Protein AF-0000000066281769 (afdb_homodimer)

Sequence (312 aa):
WASQVSENRPVCKAIIQGKQFEGLVDTGADVSIIALNQWPKNWPKQKAVTGLVGVGTASEVYQSTEILHCLGPDNQESTVQPMITSIPLNLWGRDLLQQWGAEITMPAPLYSPTSQKIMTKMGYIPGKGLGKNEDGIKIPVEAKINQKREGIGYPFWASQVSENRPVCKAIIQGKQFEGLVDTGADVSIIALNQWPKNWPKQKAVTGLVGVGTASEVYQSTEILHCLGPDNQESTVQPMITSIPLNLWGRDLLQQWGAEITMPAPLYSPTSQKIMTKMGYIPGKGLGKNEDGIKIPVEAKINQKREGIGYPF

Solvent-accessible surface area (backbone atoms only — not comparable to full-atom values): 17291 Å² total; per-residue (Å²): 82,73,43,70,43,35,93,56,76,48,64,50,48,31,31,47,76,84,39,79,44,66,25,34,45,15,55,52,9,56,48,27,32,40,18,45,93,70,53,60,86,87,57,65,65,38,76,41,63,30,42,52,46,34,38,14,67,49,81,60,53,28,25,42,69,52,80,36,51,30,28,39,75,58,62,26,67,44,63,45,61,36,34,30,28,74,48,95,57,22,35,40,4,22,56,47,36,31,59,37,52,23,31,40,37,26,63,60,61,88,54,60,71,72,59,46,52,57,61,50,51,74,74,54,60,86,84,69,55,82,56,92,68,83,73,63,62,30,31,40,35,37,69,42,68,61,75,80,78,75,77,79,79,76,80,129,83,75,42,71,44,35,92,57,76,49,64,49,48,32,32,47,76,84,39,79,44,66,22,34,44,16,55,34,16,58,56,27,32,41,18,45,92,71,53,59,86,87,56,66,64,38,77,43,88,66,82,72,48,30,27,12,68,50,79,59,53,29,24,40,70,50,79,35,50,31,27,40,76,57,62,27,68,43,62,44,62,37,36,28,29,76,49,96,60,22,34,40,4,21,56,47,36,30,57,36,53,23,31,41,37,26,63,60,59,88,54,60,71,72,59,45,52,55,60,49,49,72,71,51,49,85,83,65,56,84,66,86,72,67,82,48,95,60,81,72,77,78,77,76,78,80,72,76,74,84,76,86,76,69,87,133

Foldseek 3Di:
DDDDDDPDFDWAWKAKQNRIFIFGEDALAAAKEDEQVPDDPPFDKAFAQFFWDKPDDWDGKIKGPDWIWMATRVGQTDIHTGMYTHFLGIYDYPRVCVSVVDDDDDDDDPDDPVVVVVVCVVPDDPPPPDDPPPNDRDMHIDTGRPDPPPPPPDDD/DDDDDDPDFDWAWKAKQNRIFIFGEDAPDAAKEDEQVPDDPPFDKAFDPDDDDDDDDWDGKIKGPDWIWMATRVGQTDIHTGMYTHDDGIYDYPNVCVSVVDDDDDDDDPDDPVVVVVVCCVPDPVVPPDPPPPPPPPVPDDPPPPPPDDPPPDDD

Secondary structure (DSSP, 8-state):
-EEE-SSS--EEEEEETTEEEEEEE-TT-SS-EEEGGGS-TTS-EEE-SEEEESSS----EEEESS-EEEE-TT--EEEE--EEES-SSEEE-HHHHTTTT-EEE-PPPSS-HHHHHHHHHHH--TT--S-SS--------EEEE-----------/-EEE-SSS--EEEEEETTEEEEEEE-TT-SS-EEEGGGS-TTS-EEE-SSPPPSSS----EEEESS-EEEE-TT--EEEE--EEES-SSEEE-HHHHTTTT-EEE-PPPSS-HHHHHHHHHHH--TT--S-S-S-S--------------------

Nearest PDB structures (foldseek):
  7bgu-assembly1_A  TM=9.305E-01  e=7.631E-11  Mason-Pfizer monkey virus
  7bgu-assembly2_D  TM=9.369E-01  e=1.012E-10  Mason-Pfizer monkey virus
  6s1v-assembly1_B  TM=9.163E-01  e=4.661E-10  Mason-Pfizer monkey virus
  6s1w-assembly1_B  TM=9.263E-01  e=1.219E-09  Mason-Pfizer monkey virus
  3sqf-assembly2_B  TM=9.213E-01  e=3.997E-09  Mason-Pfizer monkey virus

Structure (mmCIF, N/CA/C/O backbone):
data_AF-0000000066281769-model_v1
#
loop_
_entity.id
_entity.type
_entity.pdbx_description
1 polymer 'Endogenous retrovirus group K member 25 Pro protein'
#
loop_
_atom_site.group_PDB
_atom_site.id
_atom_site.type_symbol
_atom_site.label_atom_id
_atom_site.label_alt_id
_atom_site.label_comp_id
_atom_site.label_asym_id
_atom_site.label_entity_id
_atom_site.label_seq_id
_atom_site.pdbx_PDB_ins_code
_atom_site.Cartn_x
_atom_site.Cartn_y
_atom_site.Cartn_z
_atom_site.occupancy
_atom_site.B_iso_or_equiv
_atom_site.auth_seq_id
_atom_site.auth_comp_id
_atom_site.auth_asym_id
_atom_site.auth_atom_id
_atom_site.pdbx_PDB_model_num
ATOM 1 N N . TRP A 1 1 ? -14.477 -10.852 -2.059 1 93.75 1 TRP A N 1
ATOM 2 C CA . TRP A 1 1 ? -13.734 -10.492 -0.858 1 93.75 1 TRP A CA 1
ATOM 3 C C . TRP A 1 1 ? -13.883 -9 -0.56 1 93.75 1 TRP A C 1
ATOM 5 O O . TRP A 1 1 ? -13.875 -8.172 -1.475 1 93.75 1 TRP A O 1
ATOM 15 N N . ALA A 1 2 ? -14.086 -8.695 0.719 1 93.75 2 ALA A N 1
ATOM 16 C CA . ALA A 1 2 ? -14.188 -7.309 1.156 1 93.75 2 ALA A CA 1
ATOM 17 C C . ALA A 1 2 ? -13.57 -7.121 2.539 1 93.75 2 ALA A C 1
ATOM 19 O O . ALA A 1 2 ? -13.648 -8.016 3.389 1 93.75 2 ALA A O 1
ATOM 20 N N . SER A 1 3 ? -12.906 -5.949 2.631 1 94.12 3 SER A N 1
ATOM 21 C CA . SER A 1 3 ? -12.312 -5.633 3.926 1 94.12 3 SER A CA 1
ATOM 22 C C . SER A 1 3 ? -12.398 -4.141 4.227 1 94.12 3 SER A C 1
ATOM 24 O O . SER A 1 3 ? -12.055 -3.311 3.381 1 94.12 3 SER A O 1
ATOM 26 N N . GLN A 1 4 ? -12.883 -3.863 5.406 1 93 4 GLN A N 1
ATOM 27 C CA . GLN A 1 4 ? -12.727 -2.504 5.91 1 93 4 GLN A CA 1
ATOM 28 C C . GLN A 1 4 ? -11.273 -2.229 6.293 1 93 4 GLN A C 1
ATOM 30 O O . GLN A 1 4 ? -10.617 -3.068 6.914 1 93 4 GLN A O 1
ATOM 35 N N . VAL A 1 5 ? -10.789 -1.077 5.801 1 93.69 5 VAL A N 1
ATOM 36 C CA . VAL A 1 5 ? -9.43 -0.702 6.18 1 93.69 5 VAL A CA 1
ATOM 37 C C . VAL A 1 5 ? -9.422 -0.189 7.621 1 93.69 5 VAL A C 1
ATOM 39 O O . VAL A 1 5 ? -10.148 0.752 7.953 1 93.69 5 VAL A O 1
ATOM 42 N N . SER A 1 6 ? -8.68 -0.859 8.391 1 92.56 6 SER A N 1
ATOM 43 C CA . SER A 1 6 ? -8.586 -0.569 9.82 1 92.56 6 SER A CA 1
ATOM 44 C C . SER A 1 6 ? -7.145 -0.674 10.312 1 92.56 6 SER A C 1
ATOM 46 O O . SER A 1 6 ? -6.211 -0.714 9.508 1 92.56 6 SER A O 1
ATOM 48 N N . GLU A 1 7 ? -7.086 -0.65 11.625 1 86.5 7 GLU A N 1
ATOM 49 C CA . GLU A 1 7 ? -5.762 -0.836 12.203 1 86.5 7 GLU A CA 1
ATOM 50 C C . GLU A 1 7 ? -5.215 -2.229 11.898 1 86.5 7 GLU A C 1
ATOM 52 O O . GLU A 1 7 ? -3.998 -2.424 11.836 1 86.5 7 GLU A O 1
ATOM 57 N N . ASN A 1 8 ? -6.199 -3.125 11.695 1 89.38 8 ASN A N 1
ATOM 58 C CA . ASN A 1 8 ? -5.781 -4.465 11.289 1 89.38 8 ASN A CA 1
ATOM 59 C C . ASN A 1 8 ? -5.406 -4.508 9.812 1 89.38 8 ASN A C 1
ATOM 61 O O . ASN A 1 8 ? -6.117 -3.953 8.969 1 89.38 8 ASN A O 1
ATOM 65 N N . ARG A 1 9 ? -4.332 -5.156 9.594 1 91.62 9 ARG A N 1
ATOM 66 C CA . ARG A 1 9 ? -3.85 -5.27 8.227 1 91.62 9 ARG A CA 1
ATOM 67 C C . ARG A 1 9 ? -4.82 -6.066 7.363 1 91.62 9 ARG A C 1
ATOM 69 O O . ARG A 1 9 ? -5.273 -7.141 7.762 1 91.62 9 ARG A O 1
ATOM 76 N N . PRO A 1 10 ? -5.195 -5.445 6.234 1 95.25 10 PRO A N 1
ATOM 77 C CA . PRO A 1 10 ? -6.008 -6.234 5.305 1 95.25 10 PRO A CA 1
ATOM 78 C C . PRO A 1 10 ? -5.215 -7.352 4.629 1 95.25 10 PRO A C 1
ATOM 80 O O . PRO A 1 10 ? -4.312 -7.078 3.832 1 95.25 10 PRO A O 1
ATOM 83 N N . VAL A 1 11 ? -5.523 -8.609 4.965 1 97.12 11 VAL A N 1
ATOM 84 C CA . VAL A 1 11 ? -4.809 -9.758 4.418 1 97.12 11 VAL A CA 1
ATOM 85 C C . VAL A 1 11 ? -5.797 -10.695 3.732 1 97.12 11 VAL A C 1
ATOM 87 O O . VAL A 1 11 ? -6.977 -10.734 4.086 1 97.12 11 VAL A O 1
ATOM 90 N N . CYS A 1 12 ? -5.344 -11.32 2.697 1 97.19 12 CYS A N 1
ATOM 91 C CA . CYS A 1 12 ? -6.113 -12.398 2.088 1 97.19 12 CYS A CA 1
ATOM 92 C C . CYS A 1 12 ? -5.195 -13.477 1.525 1 97.19 12 CYS A C 1
ATOM 94 O O . CYS A 1 12 ? -3.984 -13.273 1.417 1 97.19 12 CYS A O 1
ATOM 96 N N . LYS A 1 13 ? -5.758 -14.609 1.303 1 98 13 LYS A N 1
ATOM 97 C CA . LYS A 1 13 ? -5.02 -15.75 0.756 1 98 13 LYS A CA 1
ATOM 98 C C . LYS A 1 13 ? -5.09 -15.766 -0.768 1 98 13 LYS A C 1
ATOM 100 O O . LYS A 1 13 ? -6.086 -15.336 -1.354 1 98 13 LYS A O 1
ATOM 105 N N . ALA A 1 14 ? -4.062 -16.219 -1.321 1 98.12 14 ALA A N 1
ATOM 106 C CA . ALA A 1 14 ? -3.975 -16.516 -2.75 1 98.12 14 ALA A CA 1
ATOM 107 C C . ALA A 1 14 ? -3.256 -17.828 -2.996 1 98.12 14 ALA A C 1
ATOM 109 O O . ALA A 1 14 ? -2.486 -18.297 -2.15 1 98.12 14 ALA A O 1
ATOM 110 N N . ILE A 1 15 ? -3.623 -18.438 -4.102 1 98.44 15 ILE A N 1
ATOM 111 C CA . ILE A 1 15 ? -2.965 -19.688 -4.488 1 98.44 15 ILE A CA 1
ATOM 112 C C . ILE A 1 15 ? -2.072 -19.453 -5.703 1 98.44 15 ILE A C 1
ATOM 114 O O . ILE A 1 15 ? -2.561 -19.109 -6.785 1 98.44 15 ILE A O 1
ATOM 118 N N . ILE A 1 16 ? -0.784 -19.609 -5.461 1 98.44 16 ILE A N 1
ATOM 119 C CA . ILE A 1 16 ? 0.181 -19.453 -6.547 1 98.44 16 ILE A CA 1
ATOM 120 C C . ILE A 1 16 ? 0.8 -20.812 -6.879 1 98.44 16 ILE A C 1
ATOM 122 O O . ILE A 1 16 ? 1.419 -21.453 -6.023 1 98.44 16 ILE A O 1
ATOM 126 N N . GLN A 1 17 ? 0.633 -21.203 -8.094 1 97.56 17 GLN A N 1
ATOM 127 C CA . GLN A 1 17 ? 1.125 -22.516 -8.531 1 97.56 17 GLN A CA 1
ATOM 128 C C . GLN A 1 17 ? 0.714 -23.609 -7.559 1 97.56 17 GLN A C 1
ATOM 130 O O . GLN A 1 17 ? 1.542 -24.422 -7.152 1 97.56 17 GLN A O 1
ATOM 135 N N . GLY A 1 18 ? -0.511 -23.453 -7.145 1 96.56 18 GLY A N 1
ATOM 136 C CA . GLY A 1 18 ? -1.076 -24.516 -6.312 1 96.56 18 GLY A CA 1
ATOM 137 C C . GLY A 1 18 ? -0.722 -24.359 -4.844 1 96.56 18 GLY A C 1
ATOM 138 O O . GLY A 1 18 ? -1.239 -25.094 -4 1 96.56 18 GLY A O 1
ATOM 139 N N . LYS A 1 19 ? 0.124 -23.484 -4.516 1 98.38 19 LYS A N 1
ATOM 140 C CA . LYS A 1 19 ? 0.519 -23.266 -3.129 1 98.38 19 LYS A CA 1
ATOM 141 C C . LYS A 1 19 ? -0.172 -22.031 -2.555 1 98.38 19 LYS A C 1
ATOM 143 O O . LYS A 1 19 ? -0.237 -20.984 -3.211 1 98.38 19 LYS A O 1
ATOM 148 N N . GLN A 1 20 ? -0.652 -22.188 -1.341 1 98.44 20 GLN A N 1
ATOM 149 C CA . GLN A 1 20 ? -1.369 -21.078 -0.7 1 98.44 20 GLN A CA 1
ATOM 150 C C . GLN A 1 20 ? -0.404 -20.125 -0.001 1 98.44 20 GLN A C 1
ATOM 152 O O . GLN A 1 20 ? 0.512 -20.562 0.698 1 98.44 20 GLN A O 1
ATOM 157 N N . PHE A 1 21 ? -0.543 -18.859 -0.233 1 98.56 21 PHE A N 1
ATOM 158 C CA . PHE A 1 21 ? 0.174 -17.781 0.439 1 98.56 21 PHE A CA 1
ATOM 159 C C . PHE A 1 21 ? -0.8 -16.797 1.079 1 98.56 21 PHE A C 1
ATOM 161 O O . PHE A 1 21 ? -1.852 -16.5 0.509 1 98.56 21 PHE A O 1
ATOM 168 N N . GLU A 1 22 ? -0.529 -16.328 2.25 1 98.44 22 GLU A N 1
ATOM 169 C CA . GLU A 1 22 ? -1.218 -15.18 2.83 1 98.44 22 GLU A CA 1
ATOM 170 C C . GLU A 1 22 ? -0.42 -13.891 2.623 1 98.44 22 GLU A C 1
ATOM 172 O O . GLU A 1 22 ? 0.804 -13.883 2.77 1 98.44 22 GLU A O 1
ATOM 177 N N . GLY A 1 23 ? -1.187 -12.844 2.236 1 97.75 23 GLY A N 1
ATOM 178 C CA . GLY A 1 23 ? -0.462 -11.617 1.958 1 97.75 23 GLY A CA 1
ATOM 179 C C . GLY A 1 23 ? -1.245 -10.367 2.316 1 97.75 23 GLY A C 1
ATOM 180 O O . GLY A 1 23 ? -2.475 -10.398 2.395 1 97.75 23 GLY A O 1
ATOM 181 N N . LEU A 1 24 ? -0.49 -9.367 2.529 1 96.75 24 LEU A N 1
ATOM 182 C CA . LEU A 1 24 ? -1.037 -8.039 2.77 1 96.75 24 LEU A CA 1
ATOM 183 C C . LEU A 1 24 ? -1.551 -7.418 1.476 1 96.75 24 LEU A C 1
ATOM 185 O O . LEU A 1 24 ? -0.848 -7.414 0.462 1 96.75 24 LEU A O 1
ATOM 189 N N . VAL A 1 25 ? -2.799 -6.934 1.485 1 97.94 25 VAL A N 1
ATOM 190 C CA . VAL A 1 25 ? -3.338 -6.176 0.361 1 97.94 25 VAL A CA 1
ATOM 191 C C . VAL A 1 25 ? -2.736 -4.77 0.35 1 97.94 25 VAL A C 1
ATOM 193 O O . VAL A 1 25 ? -2.986 -3.975 1.257 1 97.94 25 VAL A O 1
ATOM 196 N N . ASP A 1 26 ? -1.963 -4.531 -0.672 1 95.75 26 ASP A N 1
ATOM 197 C CA . ASP A 1 26 ? -1.182 -3.297 -0.697 1 95.75 26 ASP A CA 1
ATOM 198 C C . ASP A 1 26 ? -1.445 -2.506 -1.977 1 95.75 26 ASP A C 1
ATOM 200 O O . ASP A 1 26 ? -0.76 -2.697 -2.982 1 95.75 26 ASP A O 1
ATOM 204 N N . THR A 1 27 ? -2.342 -1.511 -1.857 1 96.38 27 THR A N 1
ATOM 205 C CA . THR A 1 27 ? -2.695 -0.704 -3.02 1 96.38 27 THR A CA 1
ATOM 206 C C . THR A 1 27 ? -1.551 0.229 -3.4 1 96.38 27 THR A C 1
ATOM 208 O O . THR A 1 27 ? -1.523 0.768 -4.508 1 96.38 27 THR A O 1
ATOM 211 N N . GLY A 1 28 ? -0.605 0.443 -2.531 1 94.31 28 GLY A N 1
ATOM 212 C CA . GLY A 1 28 ? 0.531 1.307 -2.809 1 94.31 28 GLY A CA 1
ATOM 213 C C . GLY A 1 28 ? 1.644 0.605 -3.564 1 94.31 28 GLY A C 1
ATOM 214 O O . GLY A 1 28 ? 2.533 1.256 -4.117 1 94.31 28 GLY A O 1
ATOM 215 N N . ALA A 1 29 ? 1.644 -0.651 -3.547 1 93.5 29 ALA A N 1
ATOM 216 C CA . ALA A 1 29 ? 2.693 -1.428 -4.199 1 93.5 29 ALA A CA 1
ATOM 217 C C . ALA A 1 29 ? 2.355 -1.683 -5.668 1 93.5 29 ALA A C 1
ATOM 219 O O . ALA A 1 29 ? 1.252 -2.131 -5.984 1 93.5 29 ALA A O 1
ATOM 220 N N . ASP A 1 30 ? 3.289 -1.48 -6.508 1 92.5 30 ASP A N 1
ATOM 221 C CA . ASP A 1 30 ? 3.08 -1.752 -7.926 1 92.5 30 ASP A CA 1
ATOM 222 C C . ASP A 1 30 ? 3.062 -3.254 -8.203 1 92.5 30 ASP A C 1
ATOM 224 O O . ASP A 1 30 ? 2.27 -3.732 -9.016 1 92.5 30 ASP A O 1
ATOM 228 N N . VAL A 1 31 ? 3.965 -3.883 -7.473 1 94.38 31 VAL A N 1
ATOM 229 C CA . VAL A 1 31 ? 4.168 -5.301 -7.7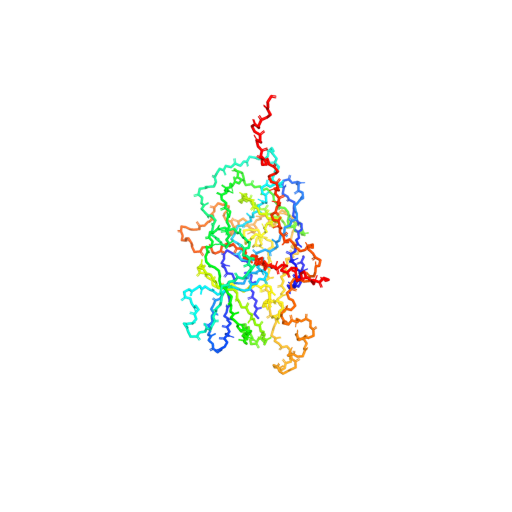42 1 94.38 31 VAL A CA 1
ATOM 230 C C . VAL A 1 31 ? 4.004 -6.102 -6.453 1 94.38 31 VAL A C 1
ATOM 232 O O . VAL A 1 31 ? 4.246 -5.59 -5.359 1 94.38 31 VAL A O 1
ATOM 235 N N . SER A 1 32 ? 3.582 -7.301 -6.672 1 96.75 32 SER A N 1
ATOM 236 C CA . SER A 1 32 ? 3.492 -8.227 -5.551 1 96.75 32 SER A CA 1
ATOM 237 C C . SER A 1 32 ? 4.867 -8.758 -5.156 1 96.75 32 SER A C 1
ATOM 239 O O . SER A 1 32 ? 5.746 -8.906 -6.008 1 96.75 32 SER A O 1
ATOM 241 N N . ILE A 1 33 ? 5.031 -8.977 -3.838 1 95.5 33 ILE A N 1
ATOM 242 C CA . ILE A 1 33 ? 6.305 -9.453 -3.303 1 95.5 33 ILE A CA 1
ATOM 243 C C . ILE A 1 33 ? 6.066 -10.68 -2.43 1 95.5 33 ILE A C 1
ATOM 245 O O . ILE A 1 33 ? 5.199 -10.672 -1.555 1 95.5 33 ILE A O 1
ATOM 249 N N . ILE A 1 34 ? 6.832 -11.695 -2.742 1 97.5 34 ILE A N 1
ATOM 250 C CA . ILE A 1 34 ? 6.844 -12.859 -1.858 1 97.5 34 ILE A CA 1
ATOM 251 C C . ILE A 1 34 ? 8.047 -12.781 -0.923 1 97.5 34 ILE A C 1
ATOM 253 O O . ILE A 1 34 ? 9.164 -12.477 -1.358 1 97.5 34 ILE A O 1
ATOM 257 N N . ALA A 1 35 ? 7.746 -12.945 0.316 1 95.12 35 ALA A N 1
ATOM 258 C CA . ALA A 1 35 ? 8.828 -12.984 1.294 1 95.12 35 ALA A CA 1
ATOM 259 C C . ALA A 1 35 ? 9.852 -14.07 0.942 1 95.12 35 ALA A C 1
ATOM 261 O O . ALA A 1 35 ? 9.477 -15.195 0.606 1 95.12 35 ALA A O 1
ATOM 262 N N . LEU A 1 36 ? 11.102 -13.727 1.092 1 94.75 36 LEU A N 1
ATOM 263 C CA . LEU A 1 36 ? 12.18 -14.625 0.709 1 94.75 36 LEU A CA 1
ATOM 264 C C . LEU A 1 36 ? 12.086 -15.945 1.46 1 94.75 36 LEU A C 1
ATOM 266 O O . LEU A 1 36 ? 12.289 -17.016 0.877 1 94.75 36 LEU A O 1
ATOM 270 N N . ASN A 1 37 ? 11.75 -15.914 2.721 1 95.75 37 ASN A N 1
ATOM 271 C CA . ASN A 1 37 ? 11.711 -17.109 3.549 1 95.75 37 ASN A CA 1
ATOM 272 C C . ASN A 1 37 ? 10.492 -17.984 3.223 1 95.75 37 ASN A C 1
ATOM 274 O O . ASN A 1 37 ? 10.383 -19.109 3.701 1 95.75 37 ASN A O 1
ATOM 278 N N . GLN A 1 38 ? 9.594 -17.516 2.379 1 97.81 38 GLN A N 1
ATOM 279 C CA . GLN A 1 38 ? 8.406 -18.281 2.021 1 97.81 38 GLN A CA 1
ATOM 280 C C . GLN A 1 38 ? 8.461 -18.75 0.57 1 97.81 38 GLN A C 1
ATOM 282 O O . GLN A 1 38 ? 7.605 -19.516 0.121 1 97.81 38 GLN A O 1
ATOM 287 N N . TRP A 1 39 ? 9.422 -18.281 -0.11 1 98.06 39 TRP A N 1
ATOM 288 C CA . TRP A 1 39 ? 9.578 -18.719 -1.498 1 98.06 39 TRP A CA 1
ATOM 289 C C . TRP A 1 39 ? 9.992 -20.172 -1.576 1 98.06 39 TRP A C 1
ATOM 291 O O . TRP A 1 39 ? 11.008 -20.562 -1.006 1 98.06 39 TRP A O 1
ATOM 301 N N . PRO A 1 40 ? 9.211 -20.953 -2.314 1 98.06 40 PRO A N 1
ATOM 302 C CA . PRO A 1 40 ? 9.602 -22.375 -2.393 1 98.06 40 PRO A CA 1
ATOM 303 C C . PRO A 1 40 ? 10.984 -22.562 -3.002 1 98.06 40 PRO A C 1
ATOM 305 O O . PRO A 1 40 ? 11.305 -21.969 -4.027 1 98.06 40 PRO A O 1
ATOM 308 N N . LYS A 1 41 ? 11.773 -23.438 -2.416 1 96.5 41 LYS A N 1
ATOM 309 C CA . LYS A 1 41 ? 13.164 -23.656 -2.799 1 96.5 41 LYS A CA 1
ATOM 310 C C . LYS A 1 41 ? 13.273 -24.125 -4.242 1 96.5 41 LYS A C 1
ATOM 312 O O . LYS A 1 41 ? 14.227 -23.781 -4.945 1 96.5 41 LYS A O 1
ATOM 317 N N . ASN A 1 42 ? 12.289 -24.812 -4.723 1 97.12 42 ASN A N 1
ATOM 318 C CA . ASN A 1 42 ? 12.367 -25.406 -6.055 1 97.12 42 ASN A CA 1
ATOM 319 C C . ASN A 1 42 ? 11.773 -24.469 -7.109 1 97.12 42 ASN A C 1
ATOM 321 O O . ASN A 1 42 ? 11.727 -24.812 -8.297 1 97.12 42 ASN A O 1
ATOM 325 N N . TRP A 1 43 ? 11.242 -23.359 -6.672 1 98.19 43 TRP A N 1
ATOM 326 C CA . TRP A 1 43 ? 10.766 -22.359 -7.633 1 98.19 43 TRP A CA 1
ATOM 327 C C . TRP A 1 43 ? 11.914 -21.5 -8.141 1 98.19 43 TRP A C 1
ATOM 329 O O . TRP A 1 43 ? 12.688 -20.953 -7.348 1 98.19 43 TRP A O 1
ATOM 339 N N . PRO A 1 44 ? 12.117 -21.391 -9.445 1 97.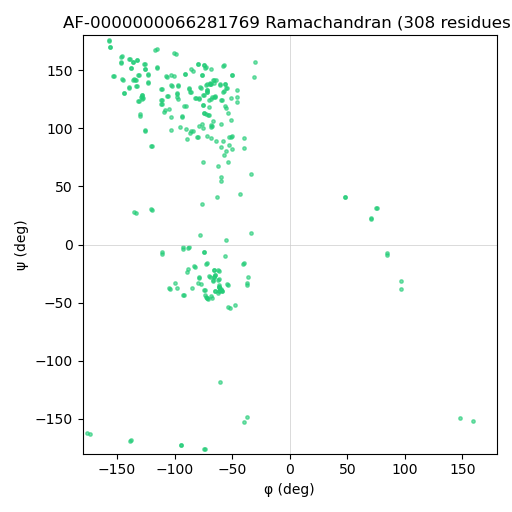81 44 PRO A N 1
ATOM 340 C CA . PRO A 1 44 ? 13.258 -20.625 -9.977 1 97.81 44 PRO A CA 1
ATOM 341 C C . PRO A 1 44 ? 13.125 -19.125 -9.734 1 97.81 44 PRO A C 1
ATOM 343 O O . PRO A 1 44 ? 12.023 -18.578 -9.828 1 97.81 44 PRO A O 1
ATOM 346 N N . LYS A 1 45 ? 14.195 -18.531 -9.367 1 97.06 45 LYS A N 1
ATOM 347 C CA . LYS A 1 45 ? 14.297 -17.078 -9.242 1 97.06 45 LYS A CA 1
ATOM 348 C C . LYS A 1 45 ? 15.633 -16.578 -9.773 1 97.06 45 LYS A C 1
ATOM 350 O O . LYS A 1 45 ? 16.578 -17.344 -9.922 1 97.06 45 LYS A O 1
ATOM 355 N N . GLN A 1 46 ? 15.664 -15.273 -10.102 1 96.5 46 GLN A N 1
ATOM 356 C CA . GLN A 1 46 ? 16.875 -14.602 -10.555 1 96.5 46 GLN A CA 1
ATOM 357 C C . GLN A 1 46 ? 17.031 -13.242 -9.883 1 96.5 46 GLN A C 1
ATOM 359 O O . GLN A 1 46 ? 16.062 -12.664 -9.398 1 96.5 46 GLN A O 1
ATOM 364 N N . LYS A 1 47 ? 18.297 -12.773 -9.844 1 93.06 47 LYS A N 1
ATOM 365 C CA . LYS A 1 47 ? 18.5 -11.43 -9.312 1 93.06 47 LYS A CA 1
ATOM 366 C C . LYS A 1 47 ? 17.688 -10.398 -10.094 1 93.06 47 LYS A C 1
ATOM 368 O O . LYS A 1 47 ? 17.641 -10.445 -11.32 1 93.06 47 LYS A O 1
ATOM 373 N N . ALA A 1 48 ? 17.031 -9.609 -9.312 1 88.06 48 ALA A N 1
ATOM 374 C CA . ALA A 1 48 ? 16.203 -8.602 -9.961 1 88.06 48 ALA A CA 1
ATOM 375 C C . ALA A 1 48 ? 17.062 -7.543 -10.656 1 88.06 48 ALA A C 1
ATOM 377 O O . ALA A 1 48 ? 18.094 -7.133 -10.125 1 88.06 48 ALA A O 1
ATOM 378 N N . VAL A 1 49 ? 16.656 -7.172 -11.805 1 75.75 49 VAL A N 1
ATOM 379 C CA . VAL A 1 49 ? 17.359 -6.148 -12.562 1 75.75 49 VAL A CA 1
ATOM 380 C C . VAL A 1 49 ? 16.828 -4.766 -12.203 1 75.75 49 VAL A C 1
ATOM 382 O O . VAL A 1 49 ? 17.516 -3.76 -12.375 1 75.75 49 VAL A O 1
ATOM 385 N N . THR A 1 50 ? 15.664 -4.816 -11.695 1 72.88 50 THR A N 1
ATOM 386 C CA . THR A 1 50 ? 15.039 -3.561 -11.305 1 72.88 50 THR A CA 1
ATOM 387 C C . THR A 1 50 ? 15.102 -3.371 -9.789 1 72.88 50 THR A C 1
ATOM 389 O O . THR A 1 50 ? 15.078 -4.344 -9.031 1 72.88 50 THR A O 1
ATOM 392 N N . GLY A 1 51 ? 15.242 -2.168 -9.398 1 71.62 51 GLY A N 1
ATOM 393 C CA . GLY A 1 51 ? 15.289 -1.877 -7.973 1 71.62 51 GLY A CA 1
ATOM 394 C C . GLY A 1 51 ? 13.906 -1.71 -7.359 1 71.62 51 GLY A C 1
ATOM 395 O O . GLY A 1 51 ? 12.922 -1.527 -8.078 1 71.62 51 GLY A O 1
ATOM 396 N N . LEU A 1 52 ? 13.82 -2.027 -6.113 1 75.44 52 LEU A N 1
ATOM 397 C CA . LEU A 1 52 ? 12.648 -1.731 -5.301 1 75.44 52 LEU A CA 1
ATOM 398 C C . LEU A 1 52 ? 12.797 -0.384 -4.602 1 75.44 52 LEU A C 1
ATOM 400 O O . LEU A 1 52 ? 13.836 -0.1 -4.004 1 75.44 52 LEU A O 1
ATOM 404 N N . VAL A 1 53 ? 11.867 0.503 -4.934 1 74.94 53 VAL A N 1
ATOM 405 C CA . VAL A 1 53 ? 11.836 1.795 -4.254 1 74.94 53 VAL A CA 1
ATOM 406 C C . VAL A 1 53 ? 10.797 1.762 -3.135 1 74.94 53 VAL A C 1
ATOM 408 O O . VAL A 1 53 ? 9.656 1.326 -3.346 1 74.94 53 VAL A O 1
ATOM 411 N N . GLY A 1 54 ? 11.156 2.107 -1.953 1 76.25 54 GLY A N 1
ATOM 412 C CA . GLY A 1 54 ? 10.281 2.184 -0.795 1 76.25 54 GLY A CA 1
ATOM 413 C C . GLY A 1 54 ? 10.977 2.723 0.442 1 76.25 54 GLY A C 1
ATOM 414 O O . GLY A 1 54 ? 11.898 3.539 0.34 1 76.25 54 GLY A O 1
ATOM 415 N N . VAL A 1 55 ? 10.273 2.408 1.418 1 74.94 55 VAL A N 1
ATOM 416 C CA . VAL A 1 55 ? 10.766 2.857 2.717 1 74.94 55 VAL A CA 1
ATOM 417 C C . VAL A 1 55 ? 11.414 1.689 3.455 1 74.94 55 VAL A C 1
ATOM 419 O O . VAL A 1 55 ? 10.969 0.545 3.332 1 74.94 55 VAL A O 1
ATOM 422 N N . GLY A 1 56 ? 12.805 1.66 3.631 1 69.75 56 GLY A N 1
ATOM 423 C CA . GLY A 1 56 ? 13.383 0.579 4.41 1 69.75 56 GLY A CA 1
ATOM 424 C C . GLY A 1 56 ? 14.766 0.173 3.928 1 69.75 56 GLY A C 1
ATOM 425 O O . GLY A 1 56 ? 15.57 1.024 3.537 1 69.75 56 GLY A O 1
ATOM 426 N N . THR A 1 57 ? 14.977 -1.21 4.168 1 62.94 57 THR A N 1
ATOM 427 C CA . THR A 1 57 ? 16.375 -1.59 4.055 1 62.94 57 THR A CA 1
ATOM 428 C C . THR A 1 57 ? 16.531 -2.883 3.258 1 62.94 57 THR A C 1
ATOM 430 O O . THR A 1 57 ? 17.594 -3.52 3.291 1 62.94 57 THR A O 1
ATOM 433 N N . ALA A 1 58 ? 15.625 -3.164 2.354 1 61.84 58 ALA A N 1
ATOM 434 C CA . ALA A 1 58 ? 15.82 -4.445 1.68 1 61.84 58 ALA A CA 1
ATOM 435 C C . ALA A 1 58 ? 17.062 -4.422 0.803 1 61.84 58 ALA A C 1
ATOM 437 O O . ALA A 1 58 ? 17.266 -3.492 0.014 1 61.84 58 ALA A O 1
ATOM 438 N N . SER A 1 59 ? 17.906 -5.406 1.027 1 67.06 59 SER A N 1
ATOM 439 C CA . SER A 1 59 ? 19.219 -5.406 0.403 1 67.06 59 SER A CA 1
ATOM 440 C C . SER A 1 59 ? 19.281 -6.391 -0.763 1 67.06 59 SER A C 1
ATOM 442 O O . SER A 1 59 ? 19.984 -6.148 -1.748 1 67.06 59 SER A O 1
ATOM 444 N N . GLU A 1 60 ? 18.656 -7.539 -0.632 1 82.56 60 GLU A N 1
ATOM 445 C CA . GLU A 1 60 ? 18.672 -8.523 -1.709 1 82.56 60 GLU A CA 1
ATOM 446 C C . GLU A 1 60 ? 17.297 -8.688 -2.334 1 82.56 60 GLU A C 1
ATOM 448 O O . GLU A 1 60 ? 16.328 -9 -1.637 1 82.56 60 GLU A O 1
ATOM 453 N N . VAL A 1 61 ? 17.297 -8.484 -3.678 1 89.19 61 VAL A N 1
ATOM 454 C CA . VAL A 1 61 ? 16.016 -8.523 -4.379 1 89.19 61 VAL A CA 1
ATOM 455 C C . VAL A 1 61 ? 16.109 -9.492 -5.555 1 89.19 61 VAL A C 1
ATOM 457 O O . VAL A 1 61 ? 17.047 -9.43 -6.355 1 89.19 61 VAL A O 1
ATOM 460 N N . TYR A 1 62 ? 15.203 -10.398 -5.582 1 93.88 62 TYR A N 1
ATOM 461 C CA . TYR A 1 62 ? 15.07 -11.352 -6.68 1 93.88 62 TYR A CA 1
ATOM 462 C C . TYR A 1 62 ? 13.734 -11.18 -7.391 1 93.88 62 TYR A C 1
ATOM 464 O O . TYR A 1 62 ? 12.867 -10.438 -6.922 1 93.88 62 TYR A O 1
ATOM 472 N N . GLN A 1 63 ? 13.625 -11.789 -8.516 1 95.62 63 GLN A N 1
ATOM 473 C CA . GLN A 1 63 ? 12.367 -11.891 -9.25 1 95.62 63 GLN A CA 1
ATOM 474 C C . GLN A 1 63 ? 12.133 -13.32 -9.734 1 95.62 63 GLN A C 1
ATOM 476 O O . GLN A 1 63 ? 13.07 -14.008 -10.141 1 95.62 63 GLN A O 1
ATOM 481 N N . SER A 1 64 ? 10.883 -13.719 -9.672 1 97.19 64 SER A N 1
ATOM 482 C CA . SER A 1 64 ? 10.555 -15.016 -10.266 1 97.19 64 SER A CA 1
ATOM 483 C C . SER A 1 64 ? 10.992 -15.078 -11.727 1 97.19 64 SER A C 1
ATOM 485 O O . SER A 1 64 ? 10.781 -14.133 -12.484 1 97.19 64 SER A O 1
ATOM 487 N N . THR A 1 65 ? 11.609 -16.203 -12.039 1 96.94 65 THR A N 1
ATOM 488 C CA . THR A 1 65 ? 12.016 -16.375 -13.43 1 96.94 65 THR A CA 1
ATOM 489 C C . THR A 1 65 ? 10.805 -16.562 -14.336 1 96.94 65 THR A C 1
ATOM 491 O O . THR A 1 65 ? 10.812 -16.156 -15.5 1 96.94 65 THR A O 1
ATOM 494 N N . GLU A 1 66 ? 9.758 -17.078 -13.805 1 95.94 66 GLU A N 1
ATOM 495 C CA . GLU A 1 66 ? 8.578 -17.453 -14.57 1 95.94 66 GLU A CA 1
ATOM 496 C C . GLU A 1 66 ? 7.367 -16.609 -14.172 1 95.94 66 GLU A C 1
ATOM 498 O O . GLU A 1 66 ? 7.316 -16.078 -13.062 1 95.94 66 GLU A O 1
ATOM 503 N N . ILE A 1 67 ? 6.473 -16.469 -15.141 1 96.69 67 ILE A N 1
ATOM 504 C CA . ILE A 1 67 ? 5.133 -15.969 -14.828 1 96.69 67 ILE A CA 1
ATOM 505 C C . ILE A 1 67 ? 4.297 -17.109 -14.242 1 96.69 67 ILE A C 1
ATOM 507 O O . ILE A 1 67 ? 4.18 -18.172 -14.836 1 96.69 67 ILE A O 1
ATOM 511 N N . LEU A 1 68 ? 3.74 -16.859 -13.07 1 97.5 68 LEU A N 1
ATOM 512 C CA . LEU A 1 68 ? 3.072 -17.922 -12.32 1 97.5 68 LEU A CA 1
ATOM 513 C C . LEU A 1 68 ? 1.559 -17.734 -12.344 1 97.5 68 LEU A C 1
ATOM 515 O O . LEU A 1 68 ? 1.069 -16.609 -12.336 1 97.5 68 LEU A O 1
ATOM 519 N N . HIS A 1 69 ? 0.872 -18.828 -12.383 1 97.19 69 HIS A N 1
ATOM 520 C CA . HIS A 1 69 ? -0.579 -18.812 -12.234 1 97.19 69 HIS A CA 1
ATOM 521 C C . HIS A 1 69 ? -0.981 -18.516 -10.797 1 97.19 69 HIS A C 1
ATOM 523 O O . HIS A 1 69 ? -0.38 -19.031 -9.859 1 97.19 69 HIS A O 1
ATOM 529 N N . CYS A 1 70 ? -2.027 -17.641 -10.656 1 97.56 70 CYS A N 1
ATOM 530 C CA . CYS A 1 70 ? -2.461 -17.234 -9.328 1 97.56 70 CYS A CA 1
ATOM 531 C C . CYS A 1 70 ? -3.982 -17.172 -9.242 1 97.56 70 CYS A C 1
ATOM 533 O O . CYS A 1 70 ? -4.637 -16.656 -10.148 1 97.56 70 CYS A O 1
ATOM 535 N N . LEU A 1 71 ? -4.535 -17.688 -8.195 1 96.38 71 LEU A N 1
ATOM 536 C CA . LEU A 1 71 ? -5.945 -17.516 -7.852 1 96.38 71 LEU A CA 1
ATOM 537 C C . LEU A 1 71 ? -6.105 -16.562 -6.676 1 96.38 71 LEU A C 1
ATOM 539 O O . LEU A 1 71 ? -5.469 -16.734 -5.633 1 96.38 71 LEU A O 1
ATOM 543 N N . GLY A 1 72 ? -6.938 -15.594 -6.891 1 96.88 72 GLY A N 1
ATOM 544 C CA . GLY A 1 72 ? -7.215 -14.641 -5.828 1 96.88 72 GLY A CA 1
ATOM 545 C C . GLY A 1 72 ? -8.102 -15.211 -4.734 1 96.88 72 GLY A C 1
ATOM 546 O O . GLY A 1 72 ? -8.383 -16.406 -4.719 1 96.88 72 GLY A O 1
ATOM 547 N N . PRO A 1 73 ? -8.445 -14.375 -3.797 1 95.75 73 PRO A N 1
ATOM 548 C CA . PRO A 1 73 ? -9.188 -14.852 -2.627 1 95.75 73 PRO A CA 1
ATOM 549 C C . PRO A 1 73 ? -10.547 -15.445 -2.99 1 95.75 73 PRO A C 1
ATOM 551 O O . PRO A 1 73 ? -11.078 -16.281 -2.254 1 95.75 73 PRO A O 1
ATOM 554 N N . ASP A 1 74 ? -11.109 -15.148 -4.02 1 93.5 74 ASP A N 1
ATOM 555 C CA . ASP A 1 74 ? -12.375 -15.695 -4.5 1 93.5 74 ASP A CA 1
ATOM 556 C C . ASP A 1 74 ? -12.195 -16.391 -5.848 1 93.5 74 ASP A C 1
ATOM 558 O O . ASP A 1 74 ? -13.07 -16.297 -6.719 1 93.5 74 ASP A O 1
ATOM 562 N N . ASN A 1 75 ? -11.008 -16.891 -5.973 1 91.75 75 ASN A N 1
ATOM 563 C CA . ASN A 1 75 ? -10.648 -17.734 -7.113 1 91.75 75 ASN A CA 1
ATOM 564 C C . ASN A 1 75 ? -10.562 -16.922 -8.398 1 91.75 75 ASN A C 1
ATOM 566 O O . ASN A 1 75 ? -10.836 -17.438 -9.484 1 91.75 75 ASN A O 1
ATOM 570 N N . GLN A 1 76 ? -10.359 -15.617 -8.234 1 91.88 76 GLN A N 1
ATOM 571 C CA . GLN A 1 76 ? -10.078 -14.828 -9.43 1 91.88 76 GLN A CA 1
ATOM 572 C C . GLN A 1 76 ? -8.836 -15.344 -10.148 1 91.88 76 GLN A C 1
ATOM 574 O O . GLN A 1 76 ? -7.766 -15.461 -9.547 1 91.88 76 GLN A O 1
ATOM 579 N N . GLU A 1 77 ? -8.977 -15.672 -11.391 1 93.88 77 GLU A N 1
ATOM 580 C CA . GLU A 1 77 ? -7.844 -16.109 -12.195 1 93.88 77 GLU A CA 1
ATOM 581 C C . GLU A 1 77 ? -6.914 -14.938 -12.516 1 93.88 77 GLU A C 1
ATOM 583 O O . GLU A 1 77 ? -7.371 -13.859 -12.922 1 93.88 77 GLU A O 1
ATOM 588 N N . SER A 1 78 ? -5.594 -15.211 -12.297 1 94.94 78 SER A N 1
ATOM 589 C CA . SER A 1 78 ? -4.594 -14.188 -12.578 1 94.94 78 SER A CA 1
ATOM 590 C C . SER A 1 78 ? -3.225 -14.805 -12.836 1 94.94 78 SER A C 1
ATOM 592 O O . SER A 1 78 ? -3.074 -16.031 -12.797 1 94.94 78 SER A O 1
ATOM 594 N N . THR A 1 79 ? -2.346 -13.945 -13.305 1 97 79 THR A N 1
ATOM 595 C CA . THR A 1 79 ? -0.938 -14.305 -13.406 1 97 79 THR A CA 1
ATOM 596 C C . THR A 1 79 ? -0.06 -13.281 -12.695 1 97 79 THR A C 1
ATOM 598 O O . THR A 1 79 ? -0.46 -12.133 -12.523 1 97 79 THR A O 1
ATOM 601 N N . VAL A 1 80 ? 1.13 -13.781 -12.289 1 97.06 80 VAL A N 1
ATOM 602 C CA . VAL A 1 80 ? 2.018 -12.875 -11.578 1 97.06 80 VAL A CA 1
ATOM 603 C C . VAL A 1 80 ? 3.469 -13.305 -11.773 1 97.06 80 VAL A C 1
ATOM 605 O O . VAL A 1 80 ? 3.752 -14.5 -11.906 1 97.06 80 VAL A O 1
ATOM 608 N N . GLN A 1 81 ? 4.328 -12.336 -11.852 1 97.31 81 GLN A N 1
ATOM 609 C CA . GLN A 1 81 ? 5.77 -12.539 -11.727 1 97.31 81 GLN A CA 1
ATOM 610 C C . GLN A 1 81 ? 6.336 -11.758 -10.547 1 97.31 81 GLN A C 1
ATOM 612 O O . GLN A 1 81 ? 6.879 -10.664 -10.727 1 97.31 81 GLN A O 1
ATOM 617 N N . PRO A 1 82 ? 6.258 -12.344 -9.406 1 96.88 82 PRO A N 1
ATOM 618 C CA . PRO A 1 82 ? 6.523 -11.555 -8.203 1 96.88 82 PRO A CA 1
ATOM 619 C C . PRO A 1 82 ? 8.008 -11.258 -8.008 1 96.88 82 PRO A C 1
ATOM 621 O O . PRO A 1 82 ? 8.859 -11.977 -8.523 1 96.88 82 PRO A O 1
ATOM 624 N N . MET A 1 83 ? 8.219 -10.156 -7.289 1 95.12 83 MET A N 1
ATOM 625 C CA . MET A 1 83 ? 9.523 -9.93 -6.668 1 95.12 83 MET A CA 1
ATOM 626 C C . MET A 1 83 ? 9.664 -10.742 -5.383 1 95.12 83 MET A C 1
ATOM 628 O O . MET A 1 83 ? 8.664 -11.188 -4.816 1 95.12 83 MET A O 1
ATOM 632 N N . ILE A 1 84 ? 10.883 -10.992 -5.082 1 95.12 84 ILE A N 1
ATOM 633 C CA . ILE A 1 84 ? 11.203 -11.766 -3.883 1 95.12 84 ILE A CA 1
ATOM 634 C C . ILE A 1 84 ? 12.281 -11.047 -3.078 1 95.12 84 ILE A C 1
ATOM 636 O O . ILE A 1 84 ? 13.344 -10.711 -3.613 1 95.12 84 ILE A O 1
ATOM 640 N N . THR A 1 85 ? 11.992 -10.758 -1.818 1 92.38 85 THR A N 1
ATOM 641 C CA . THR A 1 85 ? 12.984 -10.109 -0.961 1 92.38 85 THR A CA 1
ATOM 642 C C . THR A 1 85 ? 12.68 -10.383 0.51 1 92.38 85 THR A C 1
ATOM 644 O O . THR A 1 85 ? 11.711 -11.07 0.834 1 92.38 85 THR A O 1
ATOM 647 N N . SER A 1 86 ? 13.602 -9.906 1.393 1 88.75 86 SER A N 1
ATOM 648 C CA . SER A 1 86 ? 13.453 -10.141 2.826 1 88.75 86 SER A CA 1
ATOM 649 C C . SER A 1 86 ? 12.453 -9.156 3.439 1 88.75 86 SER A C 1
ATOM 651 O O . SER A 1 86 ? 12.836 -8.07 3.879 1 88.75 86 SER A O 1
ATOM 653 N N . ILE A 1 87 ? 11.203 -9.602 3.479 1 87.5 87 ILE A N 1
ATOM 654 C CA . ILE A 1 87 ? 10.133 -8.828 4.094 1 87.5 87 ILE A CA 1
ATOM 655 C C . ILE A 1 87 ? 9.312 -9.734 5.02 1 87.5 87 ILE A C 1
ATOM 657 O O . ILE A 1 87 ? 9.305 -10.953 4.855 1 87.5 87 ILE A O 1
ATOM 661 N N . PRO A 1 88 ? 8.641 -9.102 5.91 1 84.25 88 PRO A N 1
ATOM 662 C CA . PRO A 1 88 ? 7.977 -9.922 6.926 1 84.25 88 PRO A CA 1
ATOM 663 C C . PRO A 1 88 ? 6.684 -10.555 6.418 1 84.25 88 PRO A C 1
ATOM 665 O O . PRO A 1 88 ? 6.25 -11.586 6.941 1 84.25 88 PRO A O 1
ATOM 668 N N . LEU A 1 89 ? 6.043 -9.953 5.504 1 91 89 LEU A N 1
ATOM 669 C CA . LEU A 1 89 ? 4.77 -10.438 4.98 1 91 89 LEU A CA 1
ATOM 670 C C . LEU A 1 89 ? 4.738 -10.344 3.459 1 91 89 LEU A C 1
ATOM 672 O O . LEU A 1 89 ? 5.219 -9.367 2.881 1 91 89 LEU A O 1
ATOM 676 N N . ASN A 1 90 ? 4.168 -11.312 2.844 1 96.12 90 ASN A N 1
ATOM 677 C CA . ASN A 1 90 ? 3.889 -11.172 1.419 1 96.12 90 ASN A CA 1
ATOM 678 C C . ASN A 1 90 ? 3.02 -9.945 1.139 1 96.12 90 ASN A C 1
ATOM 680 O O . ASN A 1 90 ? 2.258 -9.516 2.004 1 96.12 90 ASN A O 1
ATOM 684 N N . LEU A 1 91 ? 3.18 -9.477 -0.084 1 96.19 91 LEU A N 1
ATOM 685 C CA . LEU A 1 91 ? 2.412 -8.305 -0.497 1 96.19 91 LEU A CA 1
ATOM 686 C C . LEU A 1 91 ? 1.695 -8.562 -1.818 1 96.19 91 LEU A C 1
ATOM 688 O O . LEU A 1 91 ? 2.293 -9.086 -2.762 1 96.19 91 LEU A O 1
ATOM 692 N N . TRP A 1 92 ? 0.411 -8.305 -1.744 1 98 92 TRP A N 1
ATOM 693 C CA . TRP A 1 92 ? -0.323 -8.242 -3.004 1 98 92 TRP A CA 1
ATOM 694 C C . TRP A 1 92 ? -0.388 -6.805 -3.523 1 98 92 TRP A C 1
ATOM 696 O O . TRP A 1 92 ? -1.068 -5.957 -2.943 1 98 92 TRP A O 1
ATOM 706 N N . GLY A 1 93 ? 0.333 -6.547 -4.625 1 97.38 93 GLY A N 1
ATOM 707 C CA . GLY A 1 93 ? 0.353 -5.219 -5.215 1 97.38 93 GLY A CA 1
ATOM 708 C C . GLY A 1 93 ? -0.661 -5.047 -6.332 1 97.38 93 GLY A C 1
ATOM 709 O O . GLY A 1 93 ? -1.481 -5.934 -6.574 1 97.38 93 GLY A O 1
ATOM 710 N N . ARG A 1 94 ? -0.541 -3.928 -6.969 1 96.94 94 ARG A N 1
ATOM 711 C CA . ARG A 1 94 ? -1.512 -3.537 -7.984 1 96.94 94 ARG A CA 1
ATOM 712 C C . ARG A 1 94 ? -1.46 -4.48 -9.18 1 96.94 94 ARG A C 1
ATOM 714 O O . ARG A 1 94 ? -2.428 -4.586 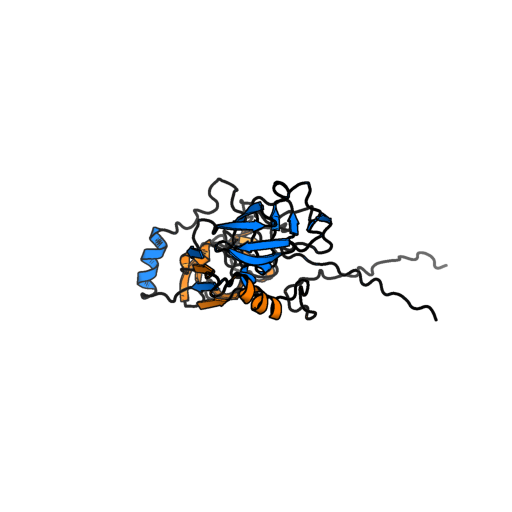-9.938 1 96.94 94 ARG A O 1
ATOM 721 N N . ASP A 1 95 ? -0.363 -5.211 -9.414 1 95.19 95 ASP A N 1
ATOM 722 C CA . ASP A 1 95 ? -0.287 -6.203 -10.484 1 95.19 95 ASP A CA 1
ATOM 723 C C . ASP A 1 95 ? -1.325 -7.305 -10.281 1 95.19 95 ASP A C 1
ATOM 725 O O . ASP A 1 95 ? -1.941 -7.762 -11.25 1 95.19 95 ASP 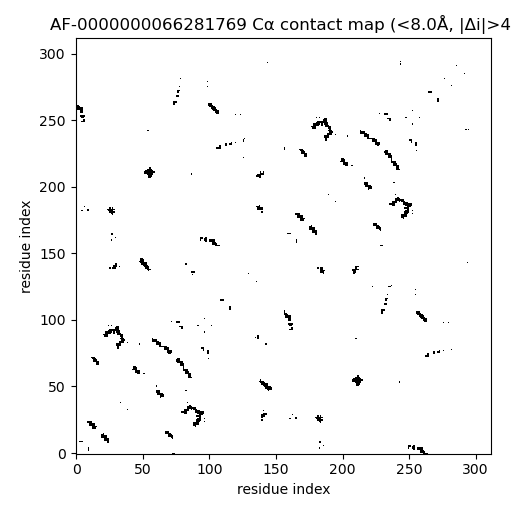A O 1
ATOM 729 N N . LEU A 1 96 ? -1.562 -7.664 -9.109 1 97.44 96 LEU A N 1
ATOM 730 C CA . LEU A 1 96 ? -2.576 -8.672 -8.812 1 97.44 96 LEU A CA 1
ATOM 731 C C . LEU A 1 96 ? -3.924 -8.016 -8.523 1 97.44 96 LEU A C 1
ATOM 733 O O . LEU A 1 96 ? -4.957 -8.477 -9.016 1 97.44 96 LEU A O 1
ATOM 737 N N . LEU A 1 97 ? -3.908 -6.984 -7.773 1 97.44 97 LEU A N 1
ATOM 738 C CA . LEU A 1 97 ? -5.148 -6.363 -7.32 1 97.44 97 LEU A CA 1
ATOM 739 C C . LEU A 1 97 ? -5.996 -5.91 -8.508 1 97.44 97 LEU A C 1
ATOM 741 O O . LEU A 1 97 ? -7.223 -6.023 -8.477 1 97.44 97 LEU A O 1
ATOM 745 N N . GLN A 1 98 ? -5.34 -5.402 -9.5 1 95.69 98 GLN A N 1
ATOM 746 C CA . GLN A 1 98 ? -6.094 -4.973 -10.672 1 95.69 98 GLN A CA 1
ATOM 747 C C . GLN A 1 98 ? -6.762 -6.164 -11.359 1 95.69 98 GLN A C 1
ATOM 749 O O . GLN A 1 98 ? -7.902 -6.062 -11.82 1 95.69 98 GLN A O 1
ATOM 754 N N . GLN A 1 99 ? -6.035 -7.266 -11.43 1 94.69 99 GLN A N 1
ATOM 755 C CA . GLN A 1 99 ? -6.582 -8.477 -12.039 1 94.69 99 GLN A CA 1
ATOM 756 C C . GLN A 1 99 ? -7.742 -9.031 -11.219 1 94.69 99 GLN A C 1
ATOM 758 O O . GLN A 1 99 ? -8.656 -9.648 -11.766 1 94.69 99 GLN A O 1
ATOM 763 N N . TRP A 1 100 ? -7.707 -8.766 -9.953 1 95.88 100 TRP A N 1
ATOM 764 C CA . TRP A 1 100 ? -8.734 -9.281 -9.047 1 95.88 100 TRP A CA 1
ATOM 765 C C . TRP A 1 100 ? -9.922 -8.328 -8.969 1 95.88 100 TRP A C 1
ATOM 767 O O . TRP A 1 100 ? -10.875 -8.578 -8.234 1 95.88 100 TRP A O 1
ATOM 777 N N . GLY A 1 101 ? -9.852 -7.199 -9.633 1 94.31 101 GLY A N 1
ATOM 778 C CA . GLY A 1 101 ? -10.945 -6.242 -9.68 1 94.31 101 GLY A CA 1
ATOM 779 C C . GLY A 1 101 ? -11.086 -5.438 -8.398 1 94.31 101 GLY A C 1
ATOM 780 O O . GLY A 1 101 ? -12.188 -5.035 -8.023 1 94.31 101 GLY A O 1
ATOM 781 N N . ALA A 1 102 ? -10.008 -5.195 -7.754 1 96.06 102 ALA A N 1
ATOM 782 C CA . ALA A 1 102 ? -10.055 -4.496 -6.473 1 96.06 102 ALA A CA 1
ATOM 783 C C . ALA A 1 102 ? -10.516 -3.053 -6.652 1 96.06 102 ALA A C 1
ATOM 785 O O . ALA A 1 102 ? -10.156 -2.393 -7.629 1 96.06 102 ALA A O 1
ATOM 786 N N . GLU A 1 103 ? -11.297 -2.639 -5.715 1 96.44 103 GLU A N 1
ATOM 787 C CA . GLU A 1 103 ? -11.758 -1.259 -5.605 1 96.44 103 GLU A CA 1
ATOM 788 C C . GLU A 1 103 ? -11.602 -0.736 -4.18 1 96.44 103 GLU A C 1
ATOM 790 O O . GLU A 1 103 ? -11.859 -1.462 -3.219 1 96.44 103 GLU A O 1
ATOM 795 N N . ILE A 1 104 ? -11.133 0.441 -4.164 1 97.19 104 ILE A N 1
ATOM 796 C CA . ILE A 1 104 ? -11.086 1.104 -2.863 1 97.19 104 ILE A CA 1
ATOM 797 C C . ILE A 1 104 ? -12.086 2.262 -2.844 1 97.19 104 ILE A C 1
ATOM 799 O O . ILE A 1 104 ? -12.172 3.027 -3.807 1 97.19 104 ILE A O 1
ATOM 803 N N . THR A 1 105 ? -12.875 2.365 -1.756 1 96.56 105 THR A N 1
ATOM 804 C CA . THR A 1 105 ? -13.875 3.416 -1.604 1 96.56 105 THR A CA 1
ATOM 805 C C . THR A 1 105 ? -13.758 4.082 -0.236 1 96.56 105 THR A C 1
ATOM 807 O O . THR A 1 105 ? -13.383 3.434 0.745 1 96.56 105 THR A O 1
ATOM 810 N N . MET A 1 106 ? -14.039 5.352 -0.25 1 94.94 106 MET A N 1
ATOM 811 C CA . MET A 1 106 ? -14.164 6.16 0.958 1 94.94 106 MET A CA 1
ATOM 812 C C . MET A 1 106 ? -15.461 6.969 0.936 1 94.94 106 MET A C 1
ATOM 814 O O . MET A 1 106 ? -15.586 7.926 0.169 1 94.94 106 MET A O 1
ATOM 818 N N . PRO A 1 107 ? -16.344 6.602 1.772 1 90.69 107 PRO A N 1
ATOM 819 C CA . PRO A 1 107 ? -17.656 7.273 1.696 1 90.69 107 PRO A CA 1
ATOM 820 C C . PRO A 1 107 ? -17.609 8.7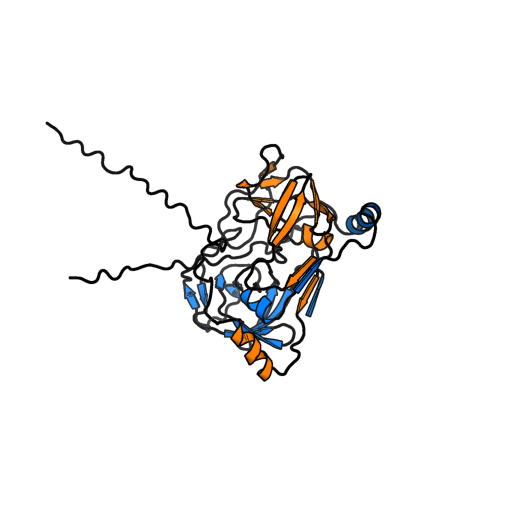03 2.227 1 90.69 107 PRO A C 1
ATOM 822 O O . PRO A 1 107 ? -16.781 9.023 3.094 1 90.69 107 PRO A O 1
ATOM 825 N N . ALA A 1 108 ? -18.547 9.492 1.643 1 87.69 108 ALA A N 1
ATOM 826 C CA . ALA A 1 108 ? -18.75 10.828 2.205 1 87.69 108 ALA A CA 1
ATOM 827 C C . ALA A 1 108 ? -19.281 10.75 3.629 1 87.69 108 ALA A C 1
ATOM 829 O O . ALA A 1 108 ? -20.031 9.82 3.965 1 87.69 108 ALA A O 1
ATOM 830 N N . PRO A 1 109 ? -18.812 11.633 4.48 1 78 109 PRO A N 1
ATOM 831 C CA . PRO A 1 109 ? -19.328 11.594 5.848 1 78 109 PRO A CA 1
ATOM 832 C C . PRO A 1 109 ? -20.859 11.727 5.902 1 78 109 PRO A C 1
ATOM 834 O O . PRO A 1 109 ? -21.453 12.438 5.09 1 78 109 PRO A O 1
ATOM 837 N N . LEU A 1 110 ? -21.547 10.711 6.441 1 66.06 110 LEU A N 1
ATOM 838 C CA . LEU A 1 110 ? -23 10.805 6.578 1 66.06 110 LEU A CA 1
ATOM 839 C C . LEU A 1 110 ? -23.391 12.078 7.332 1 66.06 110 LEU A C 1
ATOM 841 O O . LEU A 1 110 ? -24.422 12.68 7.035 1 66.06 110 LEU A O 1
ATOM 845 N N . TYR A 1 111 ? -22.781 12.266 8.555 1 58.75 111 TYR A N 1
ATOM 846 C CA . TYR A 1 111 ? -23.203 13.391 9.383 1 58.75 111 TYR A CA 1
ATOM 847 C C . TYR A 1 111 ? -22.219 14.539 9.273 1 58.75 111 TYR A C 1
ATOM 849 O O . TYR A 1 111 ? -21.078 14.352 8.836 1 58.75 111 TYR A O 1
ATOM 857 N N . SER A 1 112 ? -22.641 15.719 9.711 1 52.5 112 SER A N 1
ATOM 858 C CA . SER A 1 112 ? -21.844 16.938 9.781 1 52.5 112 SER A CA 1
ATOM 859 C C . SER A 1 112 ? -20.516 16.703 10.477 1 52.5 112 SER A C 1
ATOM 861 O O . SER A 1 112 ? -20.375 15.773 11.281 1 52.5 112 SER A O 1
ATOM 863 N N . PRO A 1 113 ? -19.469 17.391 10.047 1 50.62 113 PRO A N 1
ATOM 864 C CA . PRO A 1 113 ? -18.141 17.281 10.664 1 50.62 113 PRO A CA 1
ATOM 865 C C . PRO A 1 113 ? -18.203 17.125 12.18 1 50.62 113 PRO A C 1
ATOM 867 O O . PRO A 1 113 ? -17.391 16.406 12.766 1 50.62 113 PRO A O 1
ATOM 870 N N . THR A 1 114 ? -19.109 17.703 12.727 1 48.69 114 THR A N 1
ATOM 871 C CA . THR A 1 114 ? -19.266 17.734 14.18 1 48.69 114 THR A CA 1
ATOM 872 C C . THR A 1 114 ? -19.625 16.344 14.703 1 48.69 114 THR A C 1
ATOM 874 O O . THR A 1 114 ? -19.078 15.891 15.703 1 48.69 114 THR A O 1
ATOM 877 N N . SER A 1 115 ? -20.484 15.695 14.086 1 46.81 115 SER A N 1
ATOM 878 C CA . SER A 1 115 ? -20.953 14.398 14.57 1 46.81 115 SER A CA 1
ATOM 879 C C . SER A 1 115 ? -19.969 13.289 14.227 1 46.81 115 SER A C 1
ATOM 881 O O . SER A 1 115 ? -19.891 12.289 14.938 1 46.81 115 SER A O 1
ATOM 883 N N . GLN A 1 116 ? -19.312 13.336 13.203 1 47.62 116 GLN A N 1
ATOM 884 C CA . GLN A 1 116 ? -18.312 12.359 12.797 1 47.62 116 GLN A CA 1
ATOM 885 C C . GLN A 1 116 ? -17.109 12.391 13.742 1 47.62 116 GLN A C 1
ATOM 887 O O . GLN A 1 116 ? -16.422 11.375 13.922 1 47.62 116 GLN A O 1
ATOM 892 N N . LYS A 1 117 ? -16.781 13.531 14.32 1 46.72 117 LYS A N 1
ATOM 893 C CA . LYS A 1 117 ? -15.711 13.664 15.305 1 46.72 117 LYS A CA 1
ATOM 894 C C . LYS A 1 117 ? -15.898 12.688 16.469 1 46.72 117 LYS A C 1
ATOM 896 O O . LYS A 1 117 ? -14.922 12.156 17 1 46.72 117 LYS A O 1
ATOM 901 N N . ILE A 1 118 ? -17.125 12.469 16.766 1 44.25 118 ILE A N 1
ATOM 902 C CA . ILE A 1 118 ? -17.422 11.633 17.922 1 44.25 118 ILE A CA 1
ATOM 903 C C . ILE A 1 118 ? -17.125 10.172 17.594 1 44.25 118 ILE A C 1
ATOM 905 O O . ILE A 1 118 ? -16.562 9.445 18.422 1 44.25 118 ILE A O 1
ATOM 909 N N . MET A 1 119 ? -17.5 9.766 16.5 1 40.72 119 MET A N 1
ATOM 910 C CA . MET A 1 119 ? -17.359 8.344 16.219 1 40.72 119 MET A CA 1
ATOM 911 C C . MET A 1 119 ? -15.891 7.98 16 1 40.72 119 MET A C 1
ATOM 913 O O . MET A 1 119 ? -15.438 6.91 16.422 1 40.72 119 MET A O 1
ATOM 917 N N . THR A 1 120 ? -15.195 8.734 15.242 1 45.31 120 THR A N 1
ATOM 918 C CA . THR A 1 120 ? -13.789 8.445 14.992 1 45.31 120 THR A CA 1
ATOM 919 C C . THR A 1 120 ? -12.984 8.484 16.297 1 45.31 120 THR A C 1
ATOM 921 O O . THR A 1 120 ? -12.047 7.703 16.469 1 45.31 120 THR A O 1
ATOM 924 N N . LYS A 1 121 ? -13.336 9.375 17.234 1 42.62 121 LYS A N 1
ATOM 925 C CA . LYS A 1 121 ? -12.633 9.469 18.516 1 42.62 121 LYS A CA 1
ATOM 926 C C . LYS A 1 121 ? -12.727 8.164 19.297 1 42.62 121 LYS A C 1
ATOM 928 O O . LYS A 1 121 ? -11.844 7.848 20.094 1 42.62 121 LYS A O 1
ATOM 933 N N . MET A 1 122 ? -13.812 7.527 19.266 1 42.81 122 MET A N 1
ATOM 934 C CA . MET A 1 122 ? -13.922 6.344 20.125 1 42.81 122 MET A CA 1
ATOM 935 C C . MET A 1 122 ? -12.898 5.289 19.719 1 42.81 122 MET A C 1
ATOM 937 O O . MET A 1 122 ? -12.406 4.531 20.547 1 42.81 122 MET A O 1
ATOM 941 N N . GLY A 1 123 ? -12.695 5.062 18.484 1 41.47 123 GLY A N 1
ATOM 942 C CA . GLY A 1 123 ? -11.859 3.92 18.172 1 41.47 123 GLY A CA 1
ATOM 943 C C . GLY A 1 123 ? -10.422 4.301 17.844 1 41.47 123 GLY A C 1
ATOM 944 O O . GLY A 1 123 ? -9.523 3.459 17.906 1 41.47 123 GLY A O 1
ATOM 945 N N . TYR A 1 124 ? -10.242 5.441 17.234 1 46.06 124 TYR A N 1
ATOM 946 C CA . TYR A 1 124 ? -8.867 5.781 16.906 1 46.06 124 TYR A CA 1
ATOM 947 C C . TYR A 1 124 ? -8.211 6.559 18.047 1 46.06 124 TYR A C 1
ATOM 949 O O . TYR A 1 124 ? -8.68 7.637 18.406 1 46.06 124 TYR A O 1
ATOM 957 N N . ILE A 1 125 ? -7.383 6.008 18.984 1 41.53 125 ILE A N 1
ATOM 958 C CA . ILE A 1 125 ? -6.547 6.699 19.969 1 41.53 125 ILE A CA 1
ATOM 959 C C . ILE A 1 125 ? -5.305 7.262 19.266 1 41.53 125 ILE A C 1
ATOM 961 O O . ILE A 1 125 ? -4.477 6.508 18.766 1 41.53 125 ILE A O 1
ATOM 965 N N . PRO A 1 126 ? -5.352 8.562 19.047 1 42.12 126 PRO A N 1
ATOM 966 C CA . PRO A 1 126 ? -4.117 9.195 18.578 1 42.12 126 PRO A CA 1
ATOM 967 C C . PRO A 1 126 ? -2.889 8.75 19.375 1 42.12 126 PRO A C 1
ATOM 969 O O . PRO A 1 126 ? -2.949 8.625 20.594 1 42.12 126 PRO A O 1
ATOM 972 N N . GLY A 1 127 ? -1.774 8.383 18.672 1 43.19 127 GLY A N 1
ATOM 973 C CA . GLY A 1 127 ? -0.552 7.988 19.359 1 43.19 127 GLY A CA 1
ATOM 974 C C . GLY A 1 127 ? -0.41 6.488 19.516 1 43.19 127 GLY A C 1
ATOM 975 O O . GLY A 1 127 ? 0.583 6.008 20.062 1 43.19 127 GLY A O 1
ATOM 976 N N . LYS A 1 128 ? -1.534 5.805 19.641 1 37.28 128 LYS A N 1
ATOM 977 C CA . LYS A 1 128 ? -1.339 4.363 19.766 1 37.28 128 LYS A CA 1
ATOM 978 C C . LYS A 1 128 ? -0.691 3.783 18.516 1 37.28 128 LYS A C 1
ATOM 980 O O . LYS A 1 128 ? -1.386 3.389 17.578 1 37.28 128 LYS A O 1
ATOM 985 N N . GLY A 1 129 ? 0.212 4.43 18 1 33.03 129 GLY A N 1
ATOM 986 C CA . GLY A 1 129 ? 0.995 3.898 16.891 1 33.03 129 GLY A CA 1
ATOM 987 C C . GLY A 1 129 ? 1.265 2.41 17.016 1 33.03 129 GLY A C 1
ATOM 988 O O . GLY A 1 129 ? 0.75 1.751 17.906 1 33.03 129 GLY A O 1
ATOM 989 N N . LEU A 1 130 ? 2.463 2.053 16.469 1 34.12 130 LEU A N 1
ATOM 990 C CA . LEU A 1 130 ? 2.973 0.697 16.297 1 34.12 130 LEU A CA 1
ATOM 991 C C . LEU A 1 130 ? 2.934 -0.073 17.609 1 34.12 130 LEU A C 1
ATOM 993 O O . LEU A 1 130 ? 3.471 0.387 18.625 1 34.12 130 LEU A O 1
ATOM 997 N N . GLY A 1 131 ? 1.812 -0.63 17.844 1 32.53 131 GLY A N 1
ATOM 998 C CA . GLY A 1 131 ? 1.989 -1.518 18.984 1 32.53 131 GLY A CA 1
ATOM 999 C C . GLY A 1 131 ? 3.385 -2.104 19.078 1 32.53 131 GLY A C 1
ATOM 1000 O O . GLY A 1 131 ? 4.121 -2.117 18.078 1 32.53 131 GLY A O 1
ATOM 1001 N N . LYS A 1 132 ? 3.916 -2.279 20.297 1 33.72 132 LYS A N 1
ATOM 1002 C CA . LYS A 1 132 ? 5.227 -2.863 20.562 1 33.72 132 LYS A CA 1
ATOM 1003 C C . LYS A 1 132 ? 5.543 -3.986 19.578 1 33.72 132 LYS A C 1
ATOM 1005 O O . LYS A 1 132 ? 6.66 -4.508 19.562 1 33.72 132 LYS A O 1
ATOM 1010 N N . ASN A 1 133 ? 4.547 -4.695 19.016 1 33.06 133 ASN A N 1
ATOM 1011 C CA . ASN A 1 133 ? 4.977 -5.812 18.172 1 33.06 133 ASN A CA 1
ATOM 1012 C C . ASN A 1 133 ? 5.266 -5.363 16.75 1 33.06 133 ASN A C 1
ATOM 1014 O O . ASN A 1 133 ? 4.414 -4.762 16.094 1 33.06 133 ASN A O 1
ATOM 1018 N N . GLU A 1 134 ? 6.477 -5.102 16.312 1 35.69 134 GLU A N 1
ATOM 1019 C CA . GLU A 1 134 ? 7.219 -4.73 15.102 1 35.69 134 GLU A CA 1
ATOM 1020 C C . GLU A 1 134 ? 6.586 -5.344 13.859 1 35.69 134 GLU A C 1
ATOM 1022 O O . GLU A 1 134 ? 7.258 -5.527 12.844 1 35.69 134 GLU A O 1
ATOM 1027 N N . ASP A 1 135 ? 5.398 -5.926 13.961 1 34 135 ASP A N 1
ATOM 1028 C CA . ASP A 1 135 ? 4.91 -6.676 12.805 1 34 135 ASP A CA 1
ATOM 1029 C C . ASP A 1 135 ? 4.363 -5.734 11.734 1 34 135 ASP A C 1
ATOM 1031 O O . ASP A 1 135 ? 3.578 -6.148 10.875 1 34 135 ASP A O 1
ATOM 1035 N N . GLY A 1 136 ? 4.504 -4.547 11.828 1 34.5 136 GLY A N 1
ATOM 1036 C CA . GLY A 1 136 ? 3.773 -3.686 10.906 1 34.5 136 GLY A CA 1
ATOM 1037 C C . GLY A 1 136 ? 4.504 -3.461 9.594 1 34.5 136 GLY A C 1
ATOM 1038 O O . GLY A 1 136 ? 5.691 -3.139 9.586 1 34.5 136 GLY A O 1
ATOM 1039 N N . ILE A 1 137 ? 4.148 -4.27 8.562 1 34.06 137 ILE A N 1
ATOM 1040 C CA . ILE A 1 137 ? 4.809 -4.227 7.266 1 34.06 137 ILE A CA 1
ATOM 1041 C C . ILE A 1 137 ? 4.418 -2.947 6.531 1 34.06 137 ILE A C 1
ATOM 1043 O O . ILE A 1 137 ? 3.232 -2.697 6.293 1 34.06 137 ILE A O 1
ATOM 1047 N N . LYS A 1 138 ? 5.145 -1.898 6.617 1 31.31 138 LYS A N 1
ATOM 1048 C CA . LYS A 1 138 ? 4.781 -0.594 6.074 1 31.31 138 LYS A CA 1
ATOM 1049 C C . LYS A 1 138 ? 5.168 -0.483 4.602 1 31.31 138 LYS A C 1
ATOM 1051 O O . LYS A 1 138 ? 4.398 0.032 3.789 1 31.31 138 LYS A O 1
ATOM 1056 N N . ILE A 1 139 ? 6.234 -0.941 3.949 1 29.72 139 ILE A N 1
ATOM 1057 C CA . ILE A 1 139 ? 6.863 -0.068 2.963 1 29.72 139 ILE A CA 1
ATOM 1058 C C . ILE A 1 139 ? 6.516 -0.546 1.555 1 29.72 139 ILE A C 1
ATOM 1060 O O . ILE A 1 139 ? 6.746 -1.709 1.213 1 29.72 139 ILE A O 1
ATOM 1064 N N . PRO A 1 140 ? 5.824 0.168 0.699 1 29.36 140 PRO A N 1
ATOM 1065 C CA . PRO A 1 140 ? 5.477 -0.247 -0.662 1 29.36 140 PRO A CA 1
ATOM 1066 C C . PRO A 1 140 ? 6.688 -0.287 -1.594 1 29.36 140 PRO A C 1
ATOM 1068 O O . PRO A 1 140 ? 7.605 0.527 -1.457 1 29.36 140 PRO A O 1
ATOM 1071 N N . VAL A 1 141 ? 7.082 -1.529 -2.205 1 29.44 141 VAL A N 1
ATOM 1072 C CA . VAL A 1 141 ? 8.258 -1.879 -2.99 1 29.44 141 VAL A CA 1
ATOM 1073 C C . VAL A 1 141 ? 8.094 -1.387 -4.426 1 29.44 141 VAL A C 1
ATOM 1075 O O . VAL A 1 141 ? 7.105 -1.72 -5.09 1 29.44 141 VAL A O 1
ATOM 1078 N N . GLU A 1 142 ? 8.695 -0.264 -4.914 1 28.81 142 GLU A N 1
ATOM 1079 C CA . GLU A 1 142 ? 8.719 0.113 -6.324 1 28.81 142 GLU A CA 1
ATOM 1080 C C . GLU A 1 142 ? 9.859 -0.585 -7.062 1 28.81 142 GLU A C 1
ATOM 1082 O O . GLU A 1 142 ? 11 -0.572 -6.605 1 28.81 142 GLU A O 1
ATOM 1087 N N . ALA A 1 143 ? 9.781 -1.662 -7.781 1 28.05 143 ALA A N 1
ATOM 1088 C CA . ALA A 1 143 ? 10.836 -2.342 -8.531 1 28.05 143 ALA A CA 1
ATOM 1089 C C . ALA A 1 143 ? 11.297 -1.5 -9.719 1 28.05 143 ALA A C 1
ATOM 1091 O O . ALA A 1 143 ? 10.492 -1.12 -10.57 1 28.05 143 ALA A O 1
ATOM 1092 N N . LYS A 1 144 ? 12.5 -0.771 -9.617 1 29.75 144 LYS A N 1
ATOM 1093 C CA . LYS A 1 144 ? 13.148 -0.084 -10.734 1 29.75 144 LYS A CA 1
ATOM 1094 C C . LYS A 1 144 ? 13.852 -1.074 -11.656 1 29.75 144 LYS A C 1
ATOM 1096 O O . LYS A 1 144 ? 14.711 -1.842 -11.211 1 29.75 144 LYS A O 1
ATOM 1101 N N . ILE A 1 145 ? 13.367 -1.525 -12.82 1 26.84 145 ILE A N 1
ATOM 1102 C CA . ILE A 1 145 ? 14.102 -2.293 -13.82 1 26.84 145 ILE A CA 1
ATOM 1103 C C . ILE A 1 145 ? 15.18 -1.418 -14.453 1 26.84 145 ILE A C 1
ATOM 1105 O O . ILE A 1 145 ? 14.883 -0.345 -14.984 1 26.84 145 ILE A O 1
ATOM 1109 N N . ASN A 1 146 ? 16.438 -1.559 -14.078 1 25.45 146 ASN A N 1
ATOM 1110 C CA . ASN A 1 146 ? 17.625 -1.052 -14.75 1 25.45 146 ASN A CA 1
ATOM 1111 C C . ASN A 1 146 ? 17.734 -1.574 -16.172 1 25.45 146 ASN A C 1
ATOM 1113 O O . ASN A 1 146 ? 17.828 -2.783 -16.391 1 25.45 146 ASN A O 1
ATOM 1117 N N . GLN A 1 147 ? 17.156 -0.896 -17.156 1 27.59 147 GLN A N 1
ATOM 1118 C CA . GLN A 1 147 ? 17.406 -1.221 -18.547 1 27.59 147 GLN A CA 1
ATOM 1119 C C . GLN A 1 147 ? 18.844 -0.879 -18.938 1 27.59 147 GLN A C 1
ATOM 1121 O O . GLN A 1 147 ? 19.266 0.271 -18.812 1 27.59 147 GLN A O 1
ATOM 1126 N N . LYS A 1 148 ? 19.828 -1.754 -18.844 1 26.56 148 LYS A N 1
ATOM 1127 C CA . LYS A 1 148 ? 21.125 -1.663 -19.516 1 26.56 148 LYS A CA 1
ATOM 1128 C C . LYS A 1 148 ? 20.953 -1.415 -21.016 1 26.56 148 LYS A C 1
ATOM 1130 O O . LYS A 1 148 ? 20.375 -2.24 -21.719 1 26.56 148 LYS A O 1
ATOM 1135 N N . ARG A 1 149 ? 20.938 -0.064 -21.516 1 28.02 149 ARG A N 1
ATOM 1136 C CA . ARG A 1 149 ? 21.141 0.289 -22.922 1 28.02 149 ARG A CA 1
ATOM 1137 C C . ARG A 1 149 ? 22.5 -0.186 -23.422 1 28.02 149 ARG A C 1
ATOM 1139 O O . ARG A 1 149 ? 23.531 0.385 -23.062 1 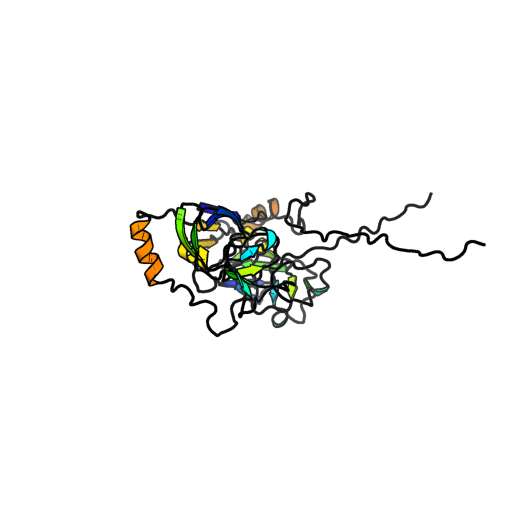28.02 149 ARG A O 1
ATOM 1146 N N . GLU A 1 150 ? 22.859 -1.391 -23.391 1 26.78 150 GLU A N 1
ATOM 1147 C CA . GLU A 1 150 ? 24.031 -1.664 -24.219 1 26.78 150 GLU A CA 1
ATOM 1148 C C . GLU A 1 150 ? 23.75 -1.319 -25.688 1 26.78 150 GLU A C 1
ATOM 1150 O O . GLU A 1 150 ? 22.828 -1.861 -26.281 1 26.78 150 GLU A O 1
ATOM 1155 N N . GLY A 1 151 ? 23.938 0.06 -26.031 1 26.31 151 GLY A N 1
ATOM 1156 C CA . GLY A 1 151 ? 24.141 0.56 -27.375 1 26.31 151 GLY A CA 1
ATOM 1157 C C . GLY A 1 151 ? 25.047 -0.334 -28.219 1 26.31 151 GLY A C 1
ATOM 1158 O O . GLY A 1 151 ? 26.172 -0.646 -27.812 1 26.31 151 GLY A O 1
ATOM 1159 N N . ILE A 1 152 ? 24.547 -1.271 -28.953 1 26.58 152 ILE A N 1
ATOM 1160 C CA . ILE A 1 152 ? 25.219 -2.01 -30.016 1 26.58 152 ILE A CA 1
ATOM 1161 C C . ILE A 1 152 ? 25.75 -1.038 -31.062 1 26.58 152 ILE A C 1
ATOM 1163 O O . ILE A 1 152 ? 24.969 -0.292 -31.672 1 26.58 152 ILE A O 1
ATOM 1167 N N . GLY A 1 153 ? 26.906 -0.305 -30.812 1 25.62 153 GLY A N 1
ATOM 1168 C CA . GLY A 1 153 ? 27.766 0.361 -31.781 1 25.62 153 GLY A CA 1
ATOM 1169 C C . GLY A 1 153 ? 27.969 -0.445 -33.031 1 25.62 153 GLY A C 1
ATOM 1170 O O . GLY A 1 153 ? 28.406 -1.601 -33 1 25.62 153 GLY A O 1
ATOM 1171 N N . TYR A 1 154 ? 27.062 -0.427 -34.031 1 25.98 154 TYR A N 1
ATOM 1172 C CA . TYR A 1 154 ? 27.312 -0.909 -35.406 1 25.98 154 TYR A CA 1
ATOM 1173 C C . TYR A 1 154 ? 28.578 -0.282 -35.969 1 25.98 154 TYR A C 1
ATOM 1175 O O . TYR A 1 154 ? 28.812 0.916 -35.812 1 25.98 154 TYR A O 1
ATOM 1183 N N . PRO A 1 155 ? 29.719 -0.987 -36.125 1 31.58 155 PRO A N 1
ATOM 1184 C CA . PRO A 1 155 ? 30.906 -0.645 -36.906 1 31.58 155 PRO A CA 1
ATOM 1185 C C . PRO A 1 155 ? 30.562 -0.31 -38.344 1 31.58 155 PRO A C 1
ATOM 1187 O O . PRO A 1 155 ? 29.641 -0.899 -38.938 1 31.58 155 PRO A O 1
ATOM 1190 N N . PHE A 1 156 ? 30.75 0.972 -38.781 1 23.3 156 PHE A N 1
ATOM 1191 C CA . PHE A 1 156 ? 31.062 1.103 -40.188 1 23.3 156 PHE A CA 1
ATOM 1192 C C . PHE A 1 156 ? 32.406 0.449 -40.5 1 23.3 156 PHE A C 1
ATOM 1194 O O . PHE A 1 156 ? 33.281 0.354 -39.625 1 23.3 156 PHE A O 1
ATOM 1201 N N . TRP B 1 1 ? -15.367 9.188 -2.25 1 93.75 1 TRP B N 1
ATOM 1202 C CA . TRP B 1 1 ? -14.266 8.906 -3.158 1 93.75 1 TRP B CA 1
ATOM 1203 C C . TRP B 1 1 ? -14.18 7.414 -3.461 1 93.75 1 TRP B C 1
ATOM 1205 O O . TRP B 1 1 ? -14.383 6.582 -2.574 1 93.75 1 TRP B O 1
ATOM 1215 N N . ALA B 1 2 ? -13.945 7.125 -4.738 1 94.06 2 ALA B N 1
ATOM 1216 C CA . ALA B 1 2 ? -13.789 5.734 -5.164 1 94.06 2 ALA B CA 1
ATOM 1217 C C . ALA B 1 2 ? -12.766 5.625 -6.293 1 94.06 2 ALA B C 1
ATOM 1219 O O . ALA B 1 2 ? -12.656 6.52 -7.137 1 94.06 2 ALA B O 1
ATOM 1220 N N . SER B 1 3 ? -12.016 4.504 -6.168 1 94.19 3 SER B N 1
ATOM 1221 C CA . SER B 1 3 ? -11.039 4.258 -7.219 1 94.19 3 SER B CA 1
ATOM 1222 C C . SER B 1 3 ? -10.906 2.766 -7.512 1 94.19 3 SER B C 1
ATOM 1224 O O . SER B 1 3 ? -10.766 1.957 -6.594 1 94.19 3 SER B O 1
ATOM 1226 N N . GLN B 1 4 ? -10.992 2.479 -8.773 1 93 4 GLN B N 1
ATOM 1227 C CA . GLN B 1 4 ? -10.57 1.144 -9.195 1 93 4 GLN B CA 1
ATOM 1228 C C . GLN B 1 4 ? -9.055 0.996 -9.125 1 93 4 GLN B C 1
ATOM 1230 O O . GLN B 1 4 ? -8.32 1.892 -9.539 1 93 4 GLN B O 1
ATOM 1235 N N . VAL B 1 5 ? -8.633 -0.126 -8.492 1 93.62 5 VAL B N 1
ATOM 1236 C CA . VAL B 1 5 ? -7.199 -0.377 -8.445 1 93.62 5 VAL B CA 1
ATOM 1237 C C . VAL B 1 5 ? -6.715 -0.869 -9.805 1 93.62 5 VAL B C 1
ATOM 1239 O O . VAL B 1 5 ? -7.223 -1.862 -10.336 1 93.62 5 VAL B O 1
ATOM 1242 N N . SER B 1 6 ? -5.848 -0.121 -10.328 1 92.38 6 SER B N 1
ATOM 1243 C CA . SER B 1 6 ? -5.297 -0.384 -11.656 1 92.38 6 SER B CA 1
ATOM 1244 C C . SER B 1 6 ? -3.789 -0.151 -11.68 1 92.38 6 SER B C 1
ATOM 1246 O O . SER B 1 6 ? -3.152 -0.042 -10.633 1 92.38 6 SER B O 1
ATOM 1248 N N . GLU B 1 7 ? -3.344 -0.152 -12.922 1 86.25 7 GLU B N 1
ATOM 1249 C CA . GLU B 1 7 ? -1.925 0.154 -13.078 1 86.25 7 GLU B CA 1
ATOM 1250 C C . GLU B 1 7 ? -1.617 1.583 -12.641 1 86.25 7 GLU B C 1
ATOM 1252 O O . GLU B 1 7 ? -0.501 1.879 -12.203 1 86.25 7 GLU B O 1
ATOM 1257 N N . ASN B 1 8 ? -2.693 2.396 -12.766 1 89.44 8 ASN B N 1
ATOM 1258 C CA . ASN B 1 8 ? -2.539 3.758 -12.266 1 89.44 8 ASN B CA 1
ATOM 1259 C C . ASN B 1 8 ? -2.633 3.812 -10.742 1 89.44 8 ASN B C 1
ATOM 1261 O O . ASN B 1 8 ? -3.518 3.193 -10.148 1 89.44 8 ASN B O 1
ATOM 1265 N N . ARG B 1 9 ? -1.721 4.543 -10.227 1 91.69 9 ARG B N 1
ATOM 1266 C CA . ARG B 1 9 ? -1.683 4.672 -8.773 1 91.69 9 ARG B CA 1
ATOM 1267 C C . ARG B 1 9 ? -2.932 5.375 -8.25 1 91.69 9 ARG B C 1
ATOM 1269 O O . ARG B 1 9 ? -3.328 6.418 -8.781 1 91.69 9 ARG B O 1
ATOM 1276 N N . PRO B 1 10 ? -3.566 4.715 -7.273 1 95.31 10 PRO B N 1
ATOM 1277 C CA . PRO B 1 10 ? -4.684 5.422 -6.645 1 95.31 10 PRO B CA 1
ATOM 1278 C C . PRO B 1 10 ? -4.23 6.59 -5.777 1 95.31 10 PRO B C 1
ATOM 1280 O O . PRO B 1 10 ? -3.596 6.383 -4.738 1 95.31 10 PRO B O 1
ATOM 1283 N N . VAL B 1 11 ? -4.527 7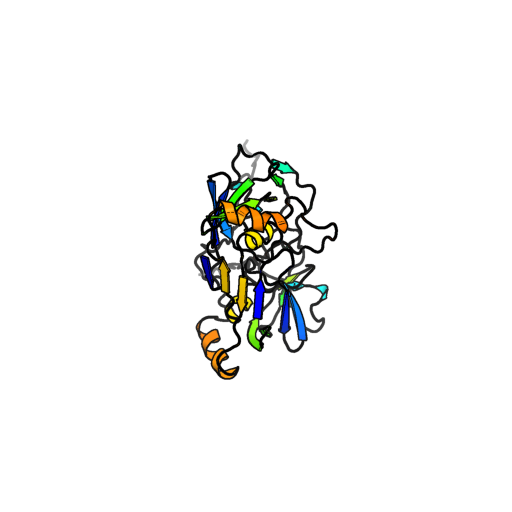.816 -6.215 1 97.19 11 VAL B N 1
ATOM 1284 C CA . VAL B 1 11 ? -4.113 9.016 -5.496 1 97.19 11 VAL B CA 1
ATOM 1285 C C . VAL B 1 11 ? -5.336 9.859 -5.152 1 97.19 11 VAL B C 1
ATOM 1287 O O . VAL B 1 11 ? -6.352 9.812 -5.852 1 97.19 11 VAL B O 1
ATOM 1290 N N . CYS B 1 12 ? -5.266 10.508 -4.027 1 97.25 12 CYS B N 1
ATOM 1291 C CA . CYS B 1 12 ? -6.277 11.5 -3.695 1 97.25 12 CYS B CA 1
ATOM 1292 C C . CYS B 1 12 ? -5.668 12.648 -2.896 1 97.25 12 CYS B C 1
ATOM 1294 O O . CYS B 1 12 ? -4.535 12.555 -2.428 1 97.25 12 CYS B O 1
ATOM 1296 N N . LYS B 1 13 ? -6.383 13.727 -2.879 1 98.06 13 LYS B N 1
ATOM 1297 C CA . LYS B 1 13 ? -5.949 14.914 -2.152 1 98.06 13 LYS B CA 1
ATOM 1298 C C . LYS B 1 13 ? -6.477 14.906 -0.72 1 98.06 13 LYS B C 1
ATOM 1300 O O . LYS B 1 13 ? -7.559 14.383 -0.455 1 98.06 13 LYS B O 1
ATOM 1305 N N . ALA B 1 14 ? -5.691 15.445 0.116 1 98.19 14 ALA B N 1
ATOM 1306 C CA . ALA B 1 14 ? -6.066 15.727 1.5 1 98.19 14 ALA B CA 1
ATOM 1307 C C . ALA B 1 14 ? -5.57 17.094 1.938 1 98.19 14 ALA B C 1
ATOM 1309 O O . ALA B 1 14 ? -4.617 17.641 1.362 1 98.19 14 ALA B O 1
ATOM 1310 N N . ILE B 1 15 ? -6.309 17.656 2.865 1 98.44 15 ILE B N 1
ATOM 1311 C CA . ILE B 1 15 ? -5.906 18.953 3.412 1 98.44 15 ILE B CA 1
ATOM 1312 C C . ILE B 1 15 ? -5.406 18.766 4.844 1 98.44 15 ILE B C 1
ATOM 1314 O O . ILE B 1 15 ? -6.168 18.391 5.73 1 98.44 15 ILE B O 1
ATOM 1318 N N . ILE B 1 16 ? -4.117 19.062 5 1 98.5 16 ILE B N 1
ATOM 1319 C CA . ILE B 1 16 ? -3.521 18.984 6.328 1 98.5 16 ILE B CA 1
ATOM 1320 C C . ILE B 1 16 ? -3.152 20.375 6.816 1 98.5 16 ILE B C 1
ATOM 1322 O O . ILE B 1 16 ? -2.359 21.078 6.18 1 98.5 16 ILE B O 1
ATOM 1326 N N . GLN B 1 17 ? -3.717 20.734 7.926 1 97.56 17 GLN B N 1
ATOM 1327 C CA . GLN B 1 17 ? -3.496 22.062 8.477 1 97.56 17 GLN B CA 1
ATOM 1328 C C . GLN B 1 17 ? -3.684 23.141 7.402 1 97.56 17 GLN B C 1
ATOM 1330 O O . GLN B 1 17 ? -2.846 24.031 7.258 1 97.56 17 GLN B O 1
ATOM 1335 N N . GLY B 1 18 ? -4.699 22.906 6.629 1 96.62 18 GLY B N 1
ATOM 1336 C CA . GLY B 1 18 ? -5.07 23.906 5.652 1 96.62 18 GLY B CA 1
ATOM 1337 C C . GLY B 1 18 ? -4.281 23.812 4.359 1 96.62 18 GLY B C 1
ATOM 1338 O O . GLY B 1 18 ? -4.586 24.5 3.385 1 96.62 18 GLY B O 1
ATOM 1339 N N . LYS B 1 19 ? -3.316 23 4.312 1 98.38 19 LYS B N 1
ATOM 1340 C CA . LYS B 1 19 ? -2.504 22.828 3.113 1 98.38 19 LYS B CA 1
ATOM 1341 C C . LYS B 1 19 ? -2.881 21.547 2.377 1 98.38 19 LYS B C 1
ATOM 1343 O O . LYS B 1 19 ? -3.051 20.5 2.998 1 98.38 19 LYS B O 1
ATOM 1348 N N . GLN B 1 20 ? -2.965 21.672 1.064 1 98.44 20 GLN B N 1
ATOM 1349 C CA . GLN B 1 20 ? -3.355 20.531 0.254 1 98.44 20 GLN B CA 1
ATOM 1350 C C . GLN B 1 20 ? -2.146 19.672 -0.106 1 98.44 20 GLN B C 1
ATOM 1352 O O . GLN B 1 20 ? -1.104 20.203 -0.504 1 98.44 20 GLN B O 1
ATOM 1357 N N . PHE B 1 21 ? -2.246 18.375 0.097 1 98.62 21 PHE B N 1
ATOM 1358 C CA . PHE B 1 21 ? -1.271 17.375 -0.311 1 98.62 21 PHE B CA 1
ATOM 1359 C C . PHE B 1 21 ? -1.92 16.328 -1.2 1 98.62 21 PHE B C 1
ATOM 1361 O O . PHE B 1 21 ? -3.066 15.93 -0.973 1 98.62 21 PHE B O 1
ATOM 1368 N N . GLU B 1 22 ? -1.261 15.898 -2.219 1 98.44 22 GLU B N 1
ATOM 1369 C CA . GLU B 1 22 ? -1.641 14.703 -2.961 1 98.44 22 GLU B CA 1
ATOM 1370 C C . GLU B 1 22 ? -0.839 13.492 -2.496 1 98.44 22 GLU B C 1
ATOM 1372 O O . GLU B 1 22 ? 0.367 13.586 -2.26 1 98.44 22 GLU B O 1
ATOM 1377 N N . GLY B 1 23 ? -1.588 12.375 -2.354 1 97.75 23 GLY B N 1
ATOM 1378 C CA . GLY B 1 23 ? -0.881 11.203 -1.851 1 97.75 23 GLY B CA 1
ATOM 1379 C C . GLY B 1 23 ? -1.407 9.898 -2.416 1 97.75 23 GLY B C 1
ATOM 1380 O O . GLY B 1 23 ? -2.551 9.828 -2.869 1 97.75 23 GLY B O 1
ATOM 1381 N N . LEU B 1 24 ? -0.543 8.977 -2.363 1 96.88 24 LEU B N 1
ATOM 1382 C CA . LEU B 1 24 ? -0.874 7.609 -2.744 1 96.88 24 LEU B CA 1
ATOM 1383 C C . LEU B 1 24 ? -1.7 6.93 -1.657 1 96.88 24 LEU B C 1
ATOM 1385 O O . LEU B 1 24 ? -1.338 6.969 -0.479 1 96.88 24 LEU B O 1
ATOM 1389 N N . VAL B 1 25 ? -2.836 6.344 -2.049 1 98 25 VAL B N 1
ATOM 1390 C CA . VAL B 1 25 ? -3.625 5.527 -1.129 1 98 25 VAL B CA 1
ATOM 1391 C C . VAL B 1 25 ? -2.939 4.18 -0.915 1 98 25 VAL B C 1
ATOM 1393 O O . VAL B 1 25 ? -2.832 3.377 -1.845 1 98 25 VAL B O 1
ATOM 1396 N N . ASP B 1 26 ? -2.49 3.99 0.305 1 95.75 26 ASP B N 1
ATOM 1397 C CA . ASP B 1 26 ? -1.652 2.828 0.582 1 95.75 26 ASP B CA 1
ATOM 1398 C C . ASP B 1 26 ? -2.225 2.002 1.731 1 95.75 26 ASP B C 1
ATOM 1400 O O . ASP B 1 26 ? -1.893 2.234 2.896 1 95.75 26 ASP B O 1
ATOM 1404 N N . THR B 1 27 ? -2.938 0.941 1.343 1 96.5 27 THR B N 1
ATOM 1405 C CA . THR B 1 27 ? -3.557 0.092 2.355 1 96.5 27 THR B CA 1
ATOM 1406 C C . THR B 1 27 ? -2.502 -0.742 3.078 1 96.5 27 THR B C 1
ATOM 1408 O O . THR B 1 27 ? -2.764 -1.286 4.152 1 96.5 27 THR B O 1
ATOM 1411 N N . GLY B 1 28 ? -1.327 -0.875 2.535 1 94.38 28 GLY B N 1
ATOM 1412 C CA . GLY B 1 28 ? -0.259 -1.644 3.154 1 94.38 28 GLY B CA 1
ATOM 1413 C C . GLY B 1 28 ? 0.505 -0.863 4.207 1 94.38 28 GLY B C 1
ATOM 1414 O O . GLY B 1 28 ? 1.231 -1.445 5.016 1 94.38 28 GLY B O 1
ATOM 1415 N N . ALA B 1 29 ? 0.407 0.386 4.172 1 93.5 29 ALA B N 1
ATOM 1416 C CA . ALA B 1 29 ? 1.14 1.239 5.102 1 93.5 29 ALA B CA 1
ATOM 1417 C C . ALA B 1 29 ? 0.353 1.442 6.395 1 93.5 29 ALA B C 1
ATOM 1419 O O . ALA B 1 29 ? -0.829 1.792 6.359 1 93.5 29 ALA B O 1
ATOM 1420 N N . ASP B 1 30 ? 0.998 1.324 7.496 1 92.69 30 ASP B N 1
ATOM 1421 C CA . ASP B 1 30 ? 0.346 1.556 8.781 1 92.69 30 ASP B CA 1
ATOM 1422 C C . ASP B 1 30 ? 0.115 3.047 9.016 1 92.69 30 ASP B C 1
ATOM 1424 O O . ASP B 1 30 ? -0.926 3.441 9.547 1 92.69 30 ASP B O 1
ATOM 1428 N N . VAL B 1 31 ? 1.134 3.764 8.594 1 94.31 31 VAL B N 1
ATOM 1429 C CA . VAL B 1 31 ? 1.122 5.191 8.891 1 94.31 31 VAL B CA 1
ATOM 1430 C C . VAL B 1 31 ? 1.286 5.992 7.602 1 94.31 31 VAL B C 1
ATOM 1432 O O . VAL B 1 31 ? 1.89 5.516 6.641 1 94.31 31 VAL B O 1
ATOM 1435 N N . SER B 1 32 ? 0.72 7.141 7.656 1 96.62 32 SER B N 1
ATOM 1436 C CA . SER B 1 32 ? 0.895 8.07 6.547 1 96.62 32 SER B CA 1
ATOM 1437 C C . SER B 1 32 ? 2.273 8.727 6.582 1 96.62 32 SER B C 1
ATOM 1439 O O . SER B 1 32 ? 2.84 8.93 7.66 1 96.62 32 SER B O 1
ATOM 1441 N N . ILE B 1 33 ? 2.801 8.977 5.379 1 95.56 33 ILE B N 1
ATOM 1442 C CA . ILE B 1 33 ? 4.129 9.57 5.25 1 95.56 33 ILE B CA 1
ATOM 1443 C C . ILE B 1 33 ? 4.066 10.781 4.328 1 95.56 33 ILE B C 1
ATOM 1445 O O . ILE B 1 33 ? 3.508 10.711 3.23 1 95.56 33 ILE B O 1
ATOM 1449 N N . ILE B 1 34 ? 4.609 11.867 4.844 1 97.44 34 ILE B N 1
ATOM 1450 C CA . ILE B 1 34 ? 4.793 13.031 3.988 1 97.44 34 ILE B CA 1
ATOM 1451 C C . ILE B 1 34 ? 6.227 13.07 3.465 1 97.44 34 ILE B C 1
ATOM 1453 O O . ILE B 1 34 ? 7.176 12.867 4.223 1 97.44 34 ILE B O 1
ATOM 1457 N N . ALA B 1 35 ? 6.289 13.234 2.188 1 95.19 35 ALA B N 1
ATOM 1458 C CA . ALA B 1 35 ? 7.613 13.375 1.584 1 95.19 35 ALA B CA 1
ATOM 1459 C C . ALA B 1 35 ? 8.383 14.531 2.215 1 95.19 35 ALA B C 1
ATOM 1461 O O . ALA B 1 35 ? 7.828 15.617 2.414 1 95.19 35 ALA B O 1
ATOM 1462 N N . LEU B 1 36 ? 9.641 14.305 2.449 1 94.62 36 LEU B N 1
ATOM 1463 C CA . LEU B 1 36 ? 10.477 15.289 3.127 1 94.62 36 LEU B CA 1
ATOM 1464 C C . LEU B 1 36 ? 10.492 16.609 2.361 1 94.62 36 LEU B C 1
ATOM 1466 O O . LEU B 1 36 ? 10.422 17.688 2.965 1 94.62 36 LEU B O 1
ATOM 1470 N N . ASN B 1 37 ? 10.555 16.547 1.068 1 95.62 37 ASN B N 1
ATOM 1471 C CA . ASN B 1 37 ? 10.664 17.75 0.247 1 95.62 37 ASN B CA 1
ATOM 1472 C C . ASN B 1 37 ? 9.336 18.5 0.177 1 95.62 37 ASN B C 1
ATOM 1474 O O . ASN B 1 37 ? 9.281 19.625 -0.327 1 95.62 37 ASN B O 1
ATOM 1478 N N . GLN B 1 38 ? 8.266 17.953 0.716 1 97.75 38 GLN B N 1
ATOM 1479 C CA . GLN B 1 38 ? 6.961 18.609 0.687 1 97.75 38 GLN B CA 1
ATOM 1480 C C . GLN B 1 38 ? 6.539 19.062 2.082 1 97.75 38 GLN B C 1
ATOM 1482 O O . GLN B 1 38 ? 5.52 19.734 2.24 1 97.75 38 GLN B O 1
ATOM 1487 N N . TRP B 1 39 ? 7.293 18.688 3.02 1 98.06 39 TRP B N 1
ATOM 1488 C CA . TRP B 1 39 ? 6.984 19.109 4.383 1 98.06 39 TRP B CA 1
ATOM 1489 C C . TRP B 1 39 ? 7.23 20.609 4.562 1 98.06 39 TRP B C 1
ATOM 1491 O O . TRP B 1 39 ? 8.344 21.094 4.324 1 98.06 39 TRP B O 1
ATOM 1501 N N . PRO B 1 40 ? 6.195 21.328 5.012 1 98 40 PRO B N 1
ATOM 1502 C CA . PRO B 1 40 ? 6.422 22.766 5.184 1 98 40 PRO B CA 1
ATOM 1503 C C . PRO B 1 40 ? 7.535 23.062 6.18 1 98 40 PRO B C 1
ATOM 1505 O O . PRO B 1 40 ? 7.582 22.484 7.262 1 98 40 PRO B O 1
ATOM 1508 N N . LYS B 1 41 ? 8.367 24.016 5.852 1 96.44 41 LYS B N 1
ATOM 1509 C CA . LYS B 1 41 ? 9.562 24.344 6.637 1 96.44 41 LYS B CA 1
ATOM 1510 C C . LYS B 1 41 ? 9.188 24.797 8.039 1 96.44 41 LYS B C 1
ATOM 1512 O O . LYS B 1 41 ? 9.906 24.531 9 1 96.44 41 LYS B O 1
ATOM 1517 N N . ASN B 1 42 ? 8.062 25.391 8.18 1 97.06 42 ASN B N 1
ATOM 1518 C CA . ASN B 1 42 ? 7.684 25.969 9.469 1 97.06 42 ASN B CA 1
ATOM 1519 C C . ASN B 1 42 ? 6.883 24.984 10.305 1 97.06 42 ASN B C 1
ATOM 1521 O O . ASN B 1 42 ? 6.453 25.297 11.414 1 97.06 42 ASN B O 1
ATOM 1525 N N . TRP B 1 43 ? 6.613 23.812 9.742 1 98.19 43 TRP B N 1
ATOM 1526 C CA . TRP B 1 43 ? 5.953 22.766 10.523 1 98.19 43 TRP B CA 1
ATOM 1527 C C . TRP B 1 43 ? 6.961 22.016 11.375 1 98.19 43 TRP B C 1
ATOM 1529 O O . TRP B 1 43 ? 7.98 21.531 10.859 1 98.19 43 TRP B O 1
ATOM 1539 N N . PRO B 1 44 ? 6.762 21.906 12.68 1 97.81 44 PRO B N 1
ATOM 1540 C CA . PRO B 1 44 ? 7.746 21.25 13.539 1 97.81 44 PRO B CA 1
ATOM 1541 C C . PRO B 1 44 ? 7.82 19.734 13.297 1 97.81 44 PRO B C 1
ATOM 1543 O O . PRO B 1 44 ? 6.793 19.094 13.055 1 97.81 44 PRO B O 1
ATOM 1546 N N . LYS B 1 45 ? 8.992 19.234 13.281 1 97 45 LYS B N 1
ATOM 1547 C CA . LYS B 1 45 ? 9.25 17.797 13.219 1 97 45 LYS B CA 1
ATOM 1548 C C . LYS B 1 45 ? 10.406 17.406 14.141 1 97 45 LYS B C 1
ATOM 1550 O O . LYS B 1 45 ? 11.195 18.25 14.555 1 97 45 LYS B O 1
ATOM 1555 N N . GLN B 1 46 ? 10.453 16.094 14.492 1 96.44 46 GLN B N 1
ATOM 1556 C CA . GLN B 1 46 ? 11.523 15.523 15.305 1 96.44 46 GLN B CA 1
ATOM 1557 C C . GLN B 1 46 ? 11.992 14.188 14.727 1 96.44 46 GLN B C 1
ATOM 1559 O O . GLN B 1 46 ? 11.258 13.539 13.984 1 96.44 46 GLN B O 1
ATOM 1564 N N . LYS B 1 47 ? 13.227 13.828 15.086 1 93 47 LYS B N 1
ATOM 1565 C CA . LYS B 1 47 ? 13.711 12.516 14.664 1 93 47 LYS B CA 1
ATOM 1566 C C . LYS B 1 47 ? 12.797 11.406 15.18 1 93 47 LYS B C 1
ATOM 1568 O O . LYS B 1 47 ? 12.367 11.43 16.328 1 93 47 LYS B O 1
ATOM 1573 N N . ALA B 1 48 ? 12.469 10.555 14.25 1 88.25 48 ALA B N 1
ATOM 1574 C CA . ALA B 1 48 ? 11.57 9.469 14.625 1 88.25 48 ALA B CA 1
ATOM 1575 C C . ALA B 1 48 ? 12.266 8.484 15.562 1 88.25 48 ALA B C 1
ATOM 1577 O O . ALA B 1 48 ? 13.445 8.172 15.375 1 88.25 48 ALA B O 1
ATOM 1578 N N . VAL B 1 49 ? 11.57 8.023 16.547 1 76.62 49 VAL B N 1
ATOM 1579 C CA . VAL B 1 49 ? 12.102 7.051 17.484 1 76.62 49 VAL B CA 1
ATOM 1580 C C . VAL B 1 49 ? 11.828 5.637 16.984 1 76.62 49 VAL B C 1
ATOM 1582 O O . VAL B 1 49 ? 12.547 4.695 17.328 1 76.62 49 VAL B O 1
ATOM 1585 N N . THR B 1 50 ? 10.844 5.578 16.188 1 74.44 50 THR B N 1
ATOM 1586 C CA . THR B 1 50 ? 10.477 4.273 15.633 1 74.44 50 THR B CA 1
ATOM 1587 C C . THR B 1 50 ? 11.008 4.121 14.211 1 74.44 50 THR B C 1
ATOM 1589 O O . THR B 1 50 ? 11.109 5.105 13.469 1 74.44 50 THR B O 1
ATOM 1592 N N . GLY B 1 51 ? 11.383 2.938 13.906 1 72.44 51 GLY B N 1
ATOM 1593 C CA . GLY B 1 51 ? 11.875 2.672 12.57 1 72.44 51 GLY B CA 1
ATOM 1594 C C . GLY B 1 51 ? 10.766 2.389 11.57 1 72.44 51 GLY B C 1
ATOM 1595 O O . GLY B 1 51 ? 9.641 2.084 11.961 1 72.44 51 GLY B O 1
ATOM 1596 N N . LEU B 1 52 ? 11.047 2.768 10.352 1 76.38 52 LEU B N 1
ATOM 1597 C CA . LEU B 1 52 ? 10.195 2.377 9.227 1 76.38 52 LEU B CA 1
ATOM 1598 C C . LEU B 1 52 ? 10.664 1.055 8.633 1 76.38 52 LEU B C 1
ATOM 1600 O O . LEU B 1 52 ? 11.852 0.866 8.383 1 76.38 52 LEU B O 1
ATOM 1604 N N . VAL B 1 53 ? 9.766 0.089 8.68 1 75.75 53 VAL B N 1
ATOM 1605 C CA . VAL B 1 53 ? 10.039 -1.195 8.039 1 75.75 53 VAL B CA 1
ATOM 1606 C C . VAL B 1 53 ? 9.398 -1.24 6.66 1 75.75 53 VAL B C 1
ATOM 1608 O O . VAL B 1 53 ? 8.219 -0.915 6.508 1 75.75 53 VAL B O 1
ATOM 1611 N N . GLY B 1 54 ? 10.164 -1.518 5.629 1 76.44 54 GLY B N 1
ATOM 1612 C CA . GLY B 1 54 ? 9.688 -1.651 4.258 1 76.44 54 GLY B CA 1
ATOM 1613 C C . GLY B 1 54 ? 10.766 -2.119 3.301 1 76.44 54 GLY B C 1
ATOM 1614 O O . GLY B 1 54 ? 11.672 -2.859 3.689 1 76.44 54 GLY B O 1
ATOM 1615 N N . VAL B 1 55 ? 10.367 -1.863 2.111 1 75.12 55 VAL B N 1
ATOM 1616 C CA . VAL B 1 55 ? 11.258 -2.275 1.029 1 75.12 55 VAL B CA 1
ATOM 1617 C C . VAL B 1 55 ? 12.008 -1.062 0.485 1 75.12 55 VAL B C 1
ATOM 1619 O O . VAL B 1 55 ? 11.43 0.021 0.35 1 75.12 55 VAL B O 1
ATOM 1622 N N . GLY B 1 56 ? 13.297 -0.78 0.896 1 69.56 56 GLY B N 1
ATOM 1623 C CA . GLY B 1 56 ? 14.016 0.348 0.321 1 69.56 56 GLY B CA 1
ATOM 1624 C C . GLY B 1 56 ? 15.164 0.828 1.186 1 69.56 56 GLY B C 1
ATOM 1625 O O . GLY B 1 56 ? 15.859 0.022 1.812 1 69.56 56 GLY B O 1
ATOM 1626 N N . THR B 1 57 ? 15.375 2.189 0.958 1 63.19 57 THR B N 1
ATOM 1627 C CA . THR B 1 57 ? 16.641 2.66 1.511 1 63.19 57 THR B CA 1
ATOM 1628 C C . THR B 1 57 ? 16.438 3.963 2.281 1 63.19 57 THR B C 1
ATOM 1630 O O . THR B 1 57 ? 17.406 4.672 2.572 1 63.19 57 THR B O 1
ATOM 1633 N N . ALA B 1 58 ? 15.266 4.188 2.816 1 61.44 58 ALA B N 1
ATOM 1634 C CA . ALA B 1 58 ? 15.133 5.473 3.5 1 61.44 58 ALA B CA 1
ATOM 1635 C C . ALA B 1 58 ? 16.031 5.531 4.73 1 61.44 58 ALA B C 1
ATOM 1637 O O . ALA B 1 58 ? 16.031 4.613 5.555 1 61.44 58 ALA B O 1
ATOM 1638 N N . SER B 1 59 ? 16.812 6.582 4.746 1 67.19 59 SER B N 1
ATOM 1639 C CA . SER B 1 59 ? 17.859 6.668 5.766 1 67.19 59 SER B CA 1
ATOM 1640 C C . SER B 1 59 ? 17.469 7.66 6.859 1 67.19 59 SER B C 1
ATOM 1642 O O . SER B 1 59 ? 17.844 7.484 8.023 1 67.19 59 SER B O 1
ATOM 1644 N N . GLU B 1 60 ? 16.828 8.75 6.508 1 82.5 60 GLU B N 1
ATOM 1645 C CA . GLU B 1 60 ? 16.422 9.727 7.516 1 82.5 60 GLU B CA 1
ATOM 1646 C C . GLU B 1 60 ? 14.914 9.758 7.684 1 82.5 60 GLU B C 1
ATOM 1648 O O . GLU B 1 60 ? 14.18 10 6.723 1 82.5 60 GLU B O 1
ATOM 1653 N N . VAL B 1 61 ? 14.508 9.547 8.961 1 89.19 61 VAL B N 1
ATOM 1654 C CA . VAL B 1 61 ? 13.078 9.469 9.234 1 89.19 61 VAL B CA 1
ATOM 1655 C C . VAL B 1 61 ? 12.719 10.422 10.367 1 89.19 61 VAL B C 1
ATOM 1657 O O . VAL B 1 61 ? 13.367 10.43 11.422 1 89.19 61 VAL B O 1
ATOM 1660 N N . TYR B 1 62 ? 11.797 11.258 10.109 1 93.94 62 TYR B N 1
ATOM 1661 C CA . TYR B 1 62 ? 11.25 12.18 11.102 1 93.94 62 TYR B CA 1
ATOM 1662 C C . TYR B 1 62 ? 9.781 11.883 11.375 1 93.94 62 TYR B C 1
ATOM 1664 O O . TYR B 1 62 ? 9.164 11.078 10.68 1 93.94 62 TYR B O 1
ATOM 1672 N N . GLN B 1 63 ? 9.289 12.477 12.398 1 95.5 63 GLN B N 1
ATOM 1673 C CA . GLN B 1 63 ? 7.867 12.461 12.719 1 95.5 63 GLN B CA 1
ATOM 1674 C C . GLN B 1 63 ? 7.367 13.852 13.094 1 95.5 63 GLN B C 1
ATOM 1676 O O . GLN B 1 63 ? 8.078 14.617 13.75 1 95.5 63 GLN B O 1
ATOM 1681 N N . SER B 1 64 ? 6.168 14.156 12.656 1 97.19 64 SER B N 1
ATOM 1682 C CA . SER B 1 64 ? 5.566 15.406 13.102 1 97.19 64 SER B CA 1
ATOM 1683 C C . SER B 1 64 ? 5.535 15.492 14.625 1 97.19 64 SER B C 1
ATOM 1685 O O . SER B 1 64 ? 5.18 14.531 15.297 1 97.19 64 SER B O 1
ATOM 1687 N N . THR B 1 65 ? 5.93 16.656 15.102 1 96.88 65 THR B N 1
ATOM 1688 C CA . THR B 1 65 ? 5.883 16.844 16.547 1 96.88 65 THR B CA 1
ATOM 1689 C C . THR B 1 65 ? 4.441 16.922 17.031 1 96.88 65 THR B C 1
ATOM 1691 O O . THR B 1 65 ? 4.133 16.516 18.156 1 96.88 65 THR B O 1
ATOM 1694 N N . GLU B 1 66 ? 3.564 17.344 16.203 1 96 66 GLU B N 1
ATOM 1695 C CA . GLU B 1 66 ? 2.178 17.609 16.562 1 96 66 GLU B CA 1
ATOM 1696 C C . GLU B 1 66 ? 1.226 16.672 15.828 1 96 66 GLU B C 1
ATOM 1698 O O . GLU B 1 66 ? 1.558 16.156 14.758 1 96 66 GLU B O 1
ATOM 1703 N N . ILE B 1 67 ? 0.095 16.438 16.484 1 96.75 67 ILE B N 1
ATOM 1704 C CA . ILE B 1 67 ? -1.037 15.828 15.781 1 96.75 67 ILE B CA 1
ATOM 1705 C C . ILE B 1 67 ? -1.752 16.891 14.953 1 96.75 67 ILE B C 1
ATOM 1707 O O . ILE B 1 67 ? -2.131 17.953 15.469 1 96.75 67 ILE B O 1
ATOM 1711 N N . LEU B 1 68 ? -1.896 16.625 13.672 1 97.5 68 LEU B N 1
ATOM 1712 C CA . LEU B 1 68 ? -2.395 17.625 12.734 1 97.5 68 LEU B CA 1
ATOM 1713 C C . LEU B 1 68 ? -3.822 17.312 12.305 1 97.5 68 LEU B C 1
ATOM 1715 O O . LEU B 1 68 ? -4.188 16.141 12.164 1 97.5 68 LEU B O 1
ATOM 1719 N N . HIS B 1 69 ? -4.578 18.328 12.125 1 97.31 69 HIS B N 1
ATOM 1720 C CA . HIS B 1 69 ? -5.91 18.188 11.547 1 97.31 69 HIS B CA 1
ATOM 1721 C C . HIS B 1 69 ? -5.836 17.875 10.055 1 97.31 69 HIS B C 1
ATOM 1723 O O . HIS B 1 69 ? -5.031 18.469 9.336 1 97.31 69 HIS B O 1
ATOM 1729 N N . CYS B 1 70 ? -6.715 16.922 9.633 1 97.5 70 CYS B N 1
ATOM 1730 C CA . CYS B 1 70 ? -6.691 16.484 8.234 1 97.5 70 CYS B CA 1
ATOM 1731 C C . CYS B 1 70 ? -8.102 16.297 7.699 1 97.5 70 CYS B C 1
ATOM 1733 O O . CYS B 1 70 ? -8.953 15.711 8.375 1 97.5 70 CYS B O 1
ATOM 1735 N N . LEU B 1 71 ? -8.359 16.797 6.5 1 96.38 71 LEU B N 1
ATOM 1736 C CA . LEU B 1 71 ? -9.578 16.5 5.75 1 96.38 71 LEU B CA 1
ATOM 1737 C C . LEU B 1 71 ? -9.289 15.547 4.598 1 96.38 71 LEU B C 1
ATOM 1739 O O . LEU B 1 71 ? -8.383 15.781 3.799 1 96.38 71 LEU B O 1
ATOM 1743 N N . GLY B 1 72 ? -10.062 14.5 4.559 1 96.94 72 GLY B N 1
ATOM 1744 C CA . GLY B 1 72 ? -9.93 13.539 3.479 1 96.94 72 GLY B CA 1
ATOM 1745 C C . GLY B 1 72 ? -10.477 14.039 2.158 1 96.94 72 GLY B C 1
ATOM 1746 O O . GLY B 1 72 ? -10.836 15.211 2.035 1 96.94 72 GLY B O 1
ATOM 1747 N N . PRO B 1 73 ? -10.453 13.18 1.178 1 95.94 73 PRO B N 1
ATOM 1748 C CA . PRO B 1 73 ? -10.844 13.594 -0.172 1 95.94 73 PRO B CA 1
ATOM 1749 C C . PRO B 1 73 ? -12.297 14.055 -0.25 1 95.94 73 PRO B C 1
ATOM 1751 O O . PRO B 1 73 ? -12.656 14.836 -1.135 1 95.94 73 PRO B O 1
ATOM 1754 N N . ASP B 1 74 ? -13.117 13.711 0.571 1 93.88 74 ASP B N 1
ATOM 1755 C CA . ASP B 1 74 ? -14.508 14.141 0.634 1 93.88 74 ASP B CA 1
ATOM 1756 C C . ASP B 1 74 ? -14.812 14.828 1.964 1 93.88 74 ASP B C 1
ATOM 1758 O O . ASP B 1 74 ? -15.891 14.648 2.531 1 93.88 74 ASP B O 1
ATOM 1762 N N . ASN B 1 75 ? -13.766 15.43 2.439 1 91.88 75 ASN B N 1
ATOM 1763 C CA . ASN B 1 75 ? -13.844 16.281 3.621 1 91.88 75 ASN B CA 1
ATOM 1764 C C . ASN B 1 75 ? -14.086 15.469 4.887 1 91.88 75 ASN B C 1
ATOM 1766 O O . ASN B 1 75 ? -14.727 15.945 5.824 1 91.88 75 ASN B O 1
ATOM 1770 N N . GLN B 1 76 ? -13.719 14.188 4.812 1 92.06 76 GLN B N 1
ATOM 1771 C CA . GLN B 1 76 ? -13.75 13.414 6.051 1 92.06 76 GLN B CA 1
ATOM 1772 C C . GLN B 1 76 ? -12.828 14.023 7.102 1 92.06 76 GLN B C 1
ATOM 1774 O O . GLN B 1 76 ? -11.641 14.227 6.848 1 92.06 76 GLN B O 1
ATOM 1779 N N . GLU B 1 77 ? -13.352 14.32 8.234 1 94 77 GLU B N 1
ATOM 1780 C CA . GLU B 1 77 ? -12.547 14.844 9.336 1 94 77 GLU B CA 1
ATOM 1781 C C . GLU B 1 77 ? -11.664 13.758 9.938 1 94 77 GLU B C 1
ATOM 1783 O O . GLU B 1 77 ? -12.125 12.641 10.195 1 94 77 GLU B O 1
ATOM 1788 N N . SER B 1 78 ? -10.375 14.148 10.117 1 95.06 78 SER B N 1
ATOM 1789 C CA . SER B 1 78 ? -9.43 13.219 10.719 1 95.06 78 SER B CA 1
ATOM 1790 C C . SER B 1 78 ? -8.258 13.953 11.367 1 95.06 78 SER B C 1
ATOM 1792 O O . SER B 1 78 ? -8.211 15.188 11.352 1 95.06 78 SER B O 1
ATOM 1794 N N . THR B 1 79 ? -7.496 13.18 12.094 1 97.06 79 THR B N 1
ATOM 1795 C CA . THR B 1 79 ? -6.223 13.664 12.617 1 97.06 79 THR B CA 1
ATOM 1796 C C . THR B 1 79 ? -5.086 12.727 12.219 1 97.06 79 THR B C 1
ATOM 1798 O O . THR B 1 79 ? -5.312 11.539 11.953 1 97.06 79 THR B O 1
ATOM 1801 N N . VAL B 1 80 ? -3.887 13.336 12.195 1 97.12 80 VAL B N 1
ATOM 1802 C CA . VAL B 1 80 ? -2.748 12.516 11.797 1 97.12 80 VAL B CA 1
ATOM 1803 C C . VAL B 1 80 ? -1.467 13.07 12.414 1 97.12 80 VAL B C 1
ATOM 1805 O O . VAL B 1 80 ? -1.342 14.281 12.609 1 97.12 80 VAL B O 1
ATOM 1808 N N . GLN B 1 81 ? -0.58 12.172 12.758 1 97.38 81 GLN B N 1
ATOM 1809 C CA . GLN B 1 81 ? 0.807 12.5 13.07 1 97.38 81 GLN B CA 1
ATOM 1810 C C . GLN B 1 81 ? 1.769 11.781 12.133 1 97.38 81 GLN B C 1
ATOM 1812 O O . GLN B 1 81 ? 2.32 10.734 12.477 1 97.38 81 GLN B O 1
ATOM 1817 N N . PRO B 1 82 ? 1.99 12.367 11.016 1 96.88 82 PRO B N 1
ATOM 1818 C CA . PRO B 1 82 ? 2.674 11.625 9.961 1 96.88 82 PRO B CA 1
ATOM 1819 C C . PRO B 1 82 ? 4.168 11.453 10.227 1 96.88 82 PRO B C 1
ATOM 1821 O O . PRO B 1 82 ? 4.758 12.242 10.969 1 96.88 82 PRO B O 1
ATOM 1824 N N . MET B 1 83 ? 4.68 10.383 9.617 1 95.06 83 MET B N 1
ATOM 1825 C CA . MET B 1 83 ? 6.121 10.281 9.43 1 95.06 83 MET B CA 1
ATOM 1826 C C . MET B 1 83 ? 6.574 11.125 8.234 1 95.06 83 MET B C 1
ATOM 1828 O O . MET B 1 83 ? 5.758 11.492 7.387 1 95.06 83 MET B O 1
ATOM 1832 N N . ILE B 1 84 ? 7.801 11.484 8.305 1 95 84 ILE B N 1
ATOM 1833 C CA . ILE B 1 84 ? 8.398 12.297 7.25 1 95 84 ILE B CA 1
ATOM 1834 C C . ILE B 1 84 ? 9.734 11.688 6.824 1 95 84 ILE B C 1
ATOM 1836 O O . ILE B 1 84 ? 10.602 11.438 7.66 1 95 84 ILE B O 1
ATOM 1840 N N . THR B 1 85 ? 9.852 11.398 5.547 1 92.19 85 THR B N 1
ATOM 1841 C CA . THR B 1 85 ? 11.109 10.852 5.035 1 92.19 85 THR B CA 1
ATOM 1842 C C . THR B 1 85 ? 11.242 11.117 3.539 1 92.19 85 THR B C 1
ATOM 1844 O O . THR B 1 85 ? 10.352 11.719 2.928 1 92.19 85 THR B O 1
ATOM 1847 N N . SER B 1 86 ? 12.422 10.719 2.988 1 88.44 86 SER B N 1
ATOM 1848 C CA . SER B 1 86 ? 12.688 10.953 1.572 1 88.44 86 SER B CA 1
ATOM 1849 C C . SER B 1 86 ? 12.016 9.898 0.704 1 88.44 86 SER B C 1
ATOM 1851 O O . SER B 1 86 ? 12.594 8.844 0.439 1 88.44 86 SER B O 1
ATOM 1853 N N . ILE B 1 87 ? 10.805 10.234 0.272 1 87.12 87 ILE B N 1
ATOM 1854 C CA . ILE B 1 87 ? 10.039 9.383 -0.631 1 87.12 87 ILE B CA 1
ATOM 1855 C C . ILE B 1 87 ? 9.469 10.219 -1.772 1 87.12 87 ILE B C 1
ATOM 1857 O O . ILE B 1 87 ? 9.305 11.438 -1.637 1 87.12 87 ILE B O 1
ATOM 1861 N N . PRO B 1 88 ? 9.156 9.555 -2.816 1 83.38 88 PRO B N 1
ATOM 1862 C CA . PRO B 1 88 ? 8.766 10.328 -3.996 1 83.38 88 PRO B CA 1
ATOM 1863 C C . PRO B 1 88 ? 7.328 10.844 -3.906 1 83.38 88 PRO B C 1
ATOM 1865 O O . PRO B 1 88 ? 6.988 11.844 -4.543 1 83.38 88 PRO B O 1
ATOM 1868 N N . LEU B 1 89 ? 6.496 10.172 -3.23 1 91.06 89 LEU B N 1
ATOM 1869 C CA . LEU B 1 89 ? 5.09 10.547 -3.119 1 91.06 89 LEU B CA 1
ATOM 1870 C C . LEU B 1 89 ? 4.609 10.43 -1.677 1 91.06 89 LEU B C 1
ATOM 1872 O O . LEU B 1 89 ? 4.973 9.484 -0.971 1 91.06 89 LEU B O 1
ATOM 1876 N N . ASN B 1 90 ? 3.791 11.344 -1.304 1 96.12 90 ASN B N 1
ATOM 1877 C CA . ASN B 1 90 ? 3.107 11.156 -0.028 1 96.12 90 ASN B CA 1
ATOM 1878 C C . ASN B 1 90 ? 2.301 9.867 -0.006 1 96.12 90 ASN B C 1
ATOM 1880 O O . ASN B 1 90 ? 1.874 9.375 -1.054 1 96.12 90 ASN B O 1
ATOM 1884 N N . LEU B 1 91 ? 2.133 9.383 1.218 1 96.31 91 LEU B N 1
ATOM 1885 C CA . LEU B 1 91 ? 1.381 8.141 1.395 1 96.31 91 LEU B CA 1
ATOM 1886 C C . LEU B 1 91 ? 0.279 8.32 2.434 1 96.31 91 LEU B C 1
ATOM 1888 O O . LEU B 1 91 ? 0.516 8.891 3.504 1 96.31 91 LEU B O 1
ATOM 1892 N N . TRP B 1 92 ? -0.897 7.949 1.971 1 98.06 92 TRP B N 1
ATOM 1893 C CA . TRP B 1 92 ? -1.967 7.805 2.951 1 98.06 92 TRP B CA 1
ATOM 1894 C C . TRP B 1 92 ? -2.062 6.367 3.447 1 98.06 92 TRP B C 1
ATOM 1896 O O . TRP B 1 92 ? -2.453 5.469 2.697 1 98.06 92 TRP B O 1
ATOM 1906 N N . GLY B 1 93 ? -1.679 6.141 4.73 1 97.38 93 GLY B N 1
ATOM 1907 C CA . GLY B 1 93 ? -1.723 4.812 5.316 1 97.38 93 GLY B CA 1
ATOM 1908 C C . GLY B 1 93 ? -3.008 4.539 6.078 1 97.38 93 GLY B C 1
ATOM 1909 O O . GLY B 1 93 ? -3.938 5.348 6.047 1 97.38 93 GLY B O 1
ATOM 1910 N N . ARG B 1 94 ? -2.992 3.426 6.738 1 96.94 94 ARG B N 1
ATOM 1911 C CA . ARG B 1 94 ? -4.188 2.939 7.418 1 96.94 94 ARG B CA 1
ATOM 1912 C C . ARG B 1 94 ? -4.582 3.867 8.562 1 96.94 94 ARG B C 1
ATOM 1914 O O . ARG B 1 94 ? -5.742 3.879 8.992 1 96.94 94 ARG B O 1
ATOM 1921 N N . ASP B 1 95 ? -3.672 4.684 9.109 1 95.25 95 ASP B N 1
ATOM 1922 C CA . ASP B 1 95 ? -4.012 5.664 10.141 1 95.25 95 ASP B CA 1
ATOM 1923 C C . ASP B 1 95 ? -5.031 6.676 9.617 1 95.25 95 ASP B C 1
ATOM 1925 O O . ASP B 1 95 ? -5.945 7.07 10.344 1 95.25 95 ASP B O 1
ATOM 1929 N N . LEU B 1 96 ? -4.918 7.035 8.422 1 97.44 96 LEU B N 1
ATOM 1930 C CA . LEU B 1 96 ? -5.875 7.953 7.816 1 97.44 96 LEU B CA 1
ATOM 1931 C C . LEU B 1 96 ? -7.016 7.191 7.148 1 97.44 96 LEU B C 1
ATOM 1933 O O . LEU B 1 96 ? -8.18 7.555 7.297 1 97.44 96 LEU B O 1
ATOM 1937 N N . LEU B 1 97 ? -6.691 6.168 6.449 1 97.44 97 LEU B N 1
ATOM 1938 C CA . LEU B 1 97 ? -7.676 5.449 5.648 1 97.44 97 LEU B CA 1
ATOM 1939 C C . LEU B 1 97 ? -8.797 4.91 6.527 1 97.44 97 LEU B C 1
ATOM 1941 O O . LEU B 1 97 ? -9.969 4.918 6.125 1 97.44 97 LEU B O 1
ATOM 1945 N N . GLN B 1 98 ? -8.445 4.449 7.684 1 95.75 98 GLN B N 1
ATOM 1946 C CA . GLN B 1 98 ? -9.477 3.939 8.578 1 95.75 98 GLN B CA 1
ATOM 1947 C C . GLN B 1 98 ? -10.422 5.055 9.016 1 95.75 98 GLN B C 1
ATOM 1949 O O . GLN B 1 98 ? -11.633 4.852 9.109 1 95.75 98 GLN B O 1
ATOM 1954 N N . GLN B 1 99 ? -9.844 6.211 9.289 1 94.81 99 GLN B N 1
ATOM 1955 C CA . GLN B 1 99 ? -10.648 7.359 9.688 1 94.81 99 GLN B CA 1
ATOM 1956 C C . GLN B 1 99 ? -11.547 7.82 8.547 1 94.81 99 GLN B C 1
ATOM 1958 O O . GLN B 1 99 ? -12.641 8.344 8.789 1 94.81 99 GLN B O 1
ATOM 1963 N N . TRP B 1 100 ? -11.109 7.582 7.352 1 95.94 100 TRP B N 1
ATOM 1964 C CA . TRP B 1 100 ? -11.859 8.016 6.176 1 95.94 100 TRP B CA 1
ATOM 1965 C C . TRP B 1 100 ? -12.875 6.965 5.758 1 95.94 100 TRP B C 1
ATOM 1967 O O . TRP B 1 100 ? -13.586 7.137 4.762 1 95.94 100 TRP B O 1
ATOM 1977 N N . GLY B 1 101 ? -12.922 5.848 6.434 1 94.56 101 GLY B N 1
ATOM 1978 C CA . GLY B 1 101 ? -13.883 4.793 6.16 1 94.56 101 GLY B CA 1
ATOM 1979 C C . GLY B 1 101 ? -13.562 3.994 4.914 1 94.56 101 GLY B C 1
ATOM 1980 O O . GLY B 1 101 ? -14.461 3.496 4.238 1 94.56 101 GLY B O 1
ATOM 1981 N N . ALA B 1 102 ? -12.328 3.867 4.621 1 96.12 102 ALA B N 1
ATOM 1982 C CA . ALA B 1 102 ? -11.922 3.182 3.395 1 96.12 102 ALA B CA 1
ATOM 1983 C C . ALA B 1 102 ? -12.289 1.702 3.445 1 96.12 102 ALA B C 1
ATOM 1985 O O . ALA B 1 102 ? -12.172 1.062 4.492 1 96.12 102 ALA B O 1
ATOM 1986 N N . GLU B 1 103 ? -12.711 1.232 2.316 1 96.56 103 GLU B N 1
ATOM 1987 C CA . GLU B 1 103 ? -12.992 -0.181 2.094 1 96.56 103 GLU B CA 1
ATOM 1988 C C . GLU B 1 103 ? -12.383 -0.671 0.787 1 96.56 103 GLU B C 1
ATOM 1990 O O . GLU B 1 103 ? -12.391 0.043 -0.218 1 96.56 103 GLU B O 1
ATOM 1995 N N . ILE B 1 104 ? -11.82 -1.802 0.931 1 97.12 104 ILE B N 1
ATOM 1996 C CA . ILE B 1 104 ? -11.336 -2.441 -0.286 1 97.12 104 ILE B CA 1
ATOM 1997 C C . ILE B 1 104 ? -12.18 -3.678 -0.59 1 97.12 104 ILE B C 1
ATOM 1999 O O . ILE B 1 104 ? -12.5 -4.457 0.312 1 97.12 104 ILE B O 1
ATOM 2003 N N . THR B 1 105 ? -12.594 -3.824 -1.866 1 96.56 105 THR B N 1
ATOM 2004 C CA . THR B 1 105 ? -13.406 -4.953 -2.299 1 96.56 105 THR B CA 1
ATOM 2005 C C . THR B 1 105 ? -12.828 -5.59 -3.559 1 96.56 105 THR B C 1
ATOM 2007 O O . THR B 1 105 ? -12.234 -4.898 -4.387 1 96.56 105 THR B O 1
ATOM 2010 N N . MET B 1 106 ? -12.992 -6.895 -3.617 1 94.81 106 MET B N 1
ATOM 2011 C CA . MET B 1 106 ? -12.68 -7.691 -4.801 1 94.81 106 MET B CA 1
ATOM 2012 C C . MET B 1 106 ? -13.844 -8.602 -5.164 1 94.81 106 MET B C 1
ATOM 2014 O O . MET B 1 106 ? -14.148 -9.555 -4.441 1 94.81 106 MET B O 1
ATOM 2018 N N . PRO B 1 107 ? -14.438 -8.305 -6.262 1 90.38 107 PRO B N 1
ATOM 2019 C CA . PRO B 1 107 ? -15.633 -9.086 -6.586 1 90.38 107 PRO B CA 1
ATOM 2020 C C . PRO B 1 107 ? -15.305 -10.508 -7.027 1 90.38 107 PRO B C 1
ATOM 2022 O O . PRO B 1 107 ? -14.227 -10.758 -7.566 1 90.38 107 PRO B O 1
ATOM 2025 N N . ALA B 1 108 ? -16.312 -11.391 -6.758 1 87.44 108 ALA B N 1
ATOM 2026 C CA . ALA B 1 108 ? -16.219 -12.734 -7.328 1 87.44 108 ALA B CA 1
ATOM 2027 C C . ALA B 1 108 ? -16.312 -12.695 -8.852 1 87.44 108 ALA B C 1
ATOM 2029 O O . ALA B 1 108 ? -16.984 -11.828 -9.414 1 87.44 108 ALA B O 1
ATOM 2030 N N . PRO B 1 109 ? -15.484 -13.508 -9.5 1 77 109 PRO B N 1
ATOM 2031 C CA . PRO B 1 109 ? -15.578 -13.5 -10.961 1 77 109 PRO B CA 1
ATOM 2032 C C . PRO B 1 109 ? -16.984 -13.781 -11.469 1 77 109 PRO B C 1
ATOM 2034 O O . PRO B 1 109 ? -17.719 -14.562 -10.852 1 77 109 PRO B O 1
ATOM 2037 N N . LEU B 1 110 ? -17.594 -12.82 -12.18 1 65.06 110 LEU B N 1
ATOM 2038 C CA . LEU B 1 110 ? -18.906 -13.07 -12.734 1 65.06 110 LEU B CA 1
ATOM 2039 C C . LEU B 1 110 ? -18.938 -14.367 -13.531 1 65.06 110 LEU B C 1
ATOM 2041 O O . LEU B 1 110 ? -19.938 -15.086 -13.531 1 65.06 110 LEU B O 1
ATOM 2045 N N . TYR B 1 111 ? -17.984 -14.461 -14.547 1 57.91 111 TYR B N 1
ATOM 2046 C CA . TYR B 1 111 ? -18.031 -15.617 -15.438 1 57.91 111 TYR B CA 1
ATOM 2047 C C . TYR B 1 111 ? -17.016 -16.672 -15.016 1 57.91 111 TYR B C 1
ATOM 2049 O O . TYR B 1 111 ? -16.078 -16.375 -14.273 1 57.91 111 TYR B O 1
ATOM 2057 N N . SER B 1 112 ? -17.172 -17.891 -15.531 1 52.16 112 SER B N 1
ATOM 2058 C CA . SER B 1 112 ? -16.297 -19.031 -15.344 1 52.16 112 SER B CA 1
ATOM 2059 C C . SER B 1 112 ? -14.836 -18.656 -15.617 1 52.16 112 SER B C 1
ATOM 2061 O O . SER B 1 112 ? -14.562 -17.703 -16.344 1 52.16 112 SER B O 1
ATOM 2063 N N . PRO B 1 113 ? -13.906 -19.266 -14.883 1 50.16 113 PRO B N 1
ATOM 2064 C CA . PRO B 1 113 ? -12.477 -19.031 -15.086 1 50.16 113 PRO B CA 1
ATOM 2065 C C . PRO B 1 113 ? -12.109 -18.844 -16.562 1 50.16 113 PRO B C 1
ATOM 2067 O O . PRO B 1 113 ? -11.227 -18.047 -16.891 1 50.16 113 PRO B O 1
ATOM 2070 N N . THR B 1 114 ? -12.758 -19.516 -17.344 1 48.28 114 THR B N 1
ATOM 2071 C CA . THR B 1 114 ? -12.484 -19.516 -18.781 1 48.28 114 THR B CA 1
ATOM 2072 C C . THR B 1 114 ? -12.805 -18.172 -19.391 1 48.28 114 THR B C 1
ATOM 2074 O O . THR B 1 114 ? -12.023 -17.641 -20.203 1 48.28 114 THR B O 1
ATOM 2077 N N . SER B 1 115 ? -13.867 -17.625 -19.094 1 46.41 115 SER B N 1
ATOM 2078 C CA . SER B 1 115 ? -14.305 -16.375 -19.703 1 46.41 115 SER B CA 1
ATOM 2079 C C . SER B 1 115 ? -13.57 -15.188 -19.109 1 46.41 115 SER B C 1
ATOM 2081 O O . SER B 1 115 ? -13.383 -14.164 -19.766 1 46.41 115 SER B O 1
ATOM 2083 N N . GLN B 1 116 ? -13.242 -15.18 -17.938 1 47.44 116 GLN B N 1
ATOM 2084 C CA . GLN B 1 116 ? -12.492 -14.117 -17.266 1 47.44 116 GLN B CA 1
ATOM 2085 C C . GLN B 1 116 ? -11.07 -14.023 -17.812 1 47.44 116 GLN B C 1
ATOM 2087 O O . GLN B 1 116 ? -10.469 -12.945 -17.812 1 47.44 116 GLN B O 1
ATOM 2092 N N . LYS B 1 117 ? -10.492 -15.133 -18.234 1 46.59 117 LYS B N 1
ATOM 2093 C CA . LYS B 1 117 ? -9.172 -15.156 -18.875 1 46.59 117 LYS B CA 1
ATOM 2094 C C . LYS B 1 117 ? -9.117 -14.195 -20.062 1 46.59 117 LYS B C 1
ATOM 2096 O O . LYS B 1 117 ? -8.086 -13.562 -20.297 1 46.59 117 LYS B O 1
ATOM 2101 N N . ILE B 1 118 ? -10.219 -14.125 -20.703 1 43.91 118 ILE B N 1
ATOM 2102 C CA . ILE B 1 118 ? -10.25 -13.312 -21.922 1 43.91 118 ILE B CA 1
ATOM 2103 C C . ILE B 1 118 ? -10.211 -11.828 -21.547 1 43.91 118 ILE B C 1
ATOM 2105 O O . ILE B 1 118 ? -9.516 -11.047 -22.188 1 43.91 118 ILE B O 1
ATOM 2109 N N . MET B 1 119 ? -10.961 -11.469 -20.625 1 40.16 119 MET B N 1
ATOM 2110 C CA . MET B 1 119 ? -11.047 -10.039 -20.344 1 40.16 119 MET B CA 1
ATOM 2111 C C . MET B 1 119 ? -9.766 -9.539 -19.688 1 40.16 119 MET B C 1
ATOM 2113 O O . MET B 1 119 ? -9.312 -8.43 -19.984 1 40.16 119 MET B O 1
ATOM 2117 N N . THR B 1 120 ? -9.289 -10.211 -18.75 1 45.28 120 THR B N 1
ATOM 2118 C CA . THR B 1 120 ? -8.062 -9.789 -18.078 1 45.28 120 THR B CA 1
ATOM 2119 C C . THR B 1 120 ? -6.898 -9.75 -19.062 1 45.28 120 THR B C 1
ATOM 2121 O O . THR B 1 120 ? -6.043 -8.867 -18.984 1 45.28 120 THR B O 1
ATOM 2124 N N . LYS B 1 121 ? -6.867 -10.695 -20.016 1 42.12 121 LYS B N 1
ATOM 2125 C CA . LYS B 1 121 ? -5.812 -10.719 -21.016 1 42.12 121 LYS B CA 1
ATOM 2126 C C . LYS B 1 121 ? -5.812 -9.438 -21.859 1 42.12 121 LYS B C 1
ATOM 2128 O O . LYS B 1 121 ? -4.766 -9.008 -22.344 1 42.12 121 LYS B O 1
ATOM 2133 N N . MET B 1 122 ? -6.965 -8.953 -22.203 1 42.25 122 MET B N 1
ATOM 2134 C CA . MET B 1 122 ? -6.957 -7.793 -23.094 1 42.25 122 MET B CA 1
ATOM 2135 C C . MET B 1 122 ? -6.246 -6.609 -22.438 1 42.25 122 MET B C 1
ATOM 2137 O O . MET B 1 122 ? -5.66 -5.773 -23.125 1 42.25 122 MET B O 1
ATOM 2141 N N . GLY B 1 123 ? -6.461 -6.426 -21.219 1 40.62 123 GLY B N 1
ATOM 2142 C CA . GLY B 1 123 ? -5.871 -5.207 -20.688 1 40.62 123 GLY B CA 1
ATOM 2143 C C . GLY B 1 123 ? -4.547 -5.441 -19.984 1 40.62 123 GLY B C 1
ATOM 2144 O O . GLY B 1 123 ? -3.762 -4.512 -19.797 1 40.62 123 GLY B O 1
ATOM 2145 N N . TYR B 1 124 ? -4.5 -6.559 -19.297 1 45.5 124 TYR B N 1
ATOM 2146 C CA . TYR B 1 124 ? -3.232 -6.785 -18.625 1 45.5 124 TYR B CA 1
ATOM 2147 C C . TYR B 1 124 ? -2.256 -7.531 -19.516 1 45.5 124 TYR B C 1
ATOM 2149 O O . TYR B 1 124 ? -2.539 -8.648 -19.969 1 45.5 124 TYR B O 1
ATOM 2157 N N . ILE B 1 125 ? -1.383 -6.988 -20.328 1 39.78 125 ILE B N 1
ATOM 2158 C CA . ILE B 1 125 ? -0.286 -7.641 -21.031 1 39.78 125 ILE B CA 1
ATOM 2159 C C . ILE B 1 125 ? 0.782 -8.086 -20.031 1 39.78 125 ILE B C 1
ATOM 2161 O O . ILE B 1 125 ? 1.41 -7.25 -19.375 1 39.78 125 ILE B O 1
ATOM 2165 N N . PRO B 1 126 ? 0.671 -9.367 -19.844 1 39.75 126 PRO B N 1
ATOM 2166 C CA . PRO B 1 126 ? 1.808 -9.883 -19.078 1 39.75 126 PRO B CA 1
ATOM 2167 C C . PRO B 1 126 ? 3.148 -9.352 -19.594 1 39.75 126 PRO B C 1
ATOM 2169 O O . PRO B 1 126 ? 3.355 -9.25 -20.797 1 39.75 126 PRO B O 1
ATOM 2172 N N . GLY B 1 127 ? 3.92 -8.82 -18.797 1 40.59 127 GLY B N 1
ATOM 2173 C CA . GLY B 1 127 ? 5.195 -8.289 -19.25 1 40.59 127 GLY B CA 1
ATOM 2174 C C . GLY B 1 127 ? 5.156 -6.801 -19.531 1 40.59 127 GLY B C 1
ATOM 2175 O O . GLY B 1 127 ? 6.176 -6.199 -19.859 1 40.59 127 GLY B O 1
ATOM 2176 N N . LYS B 1 128 ? 3.936 -6.309 -20.141 1 34.91 128 LYS B N 1
ATOM 2177 C CA . LYS B 1 128 ? 3.904 -4.867 -20.375 1 34.91 128 LYS B CA 1
ATOM 2178 C C . LYS B 1 128 ? 4.066 -4.094 -19.062 1 34.91 128 LYS B C 1
ATOM 2180 O O . LYS B 1 128 ? 3.098 -3.891 -18.328 1 34.91 128 LYS B O 1
ATOM 2185 N N . GLY B 1 129 ? 4.945 -4.309 -18.422 1 30.97 129 GLY B N 1
ATOM 2186 C CA . GLY B 1 129 ? 5.301 -3.457 -17.297 1 30.97 129 GLY B CA 1
ATOM 2187 C C . GLY B 1 129 ? 5.125 -1.979 -17.594 1 30.97 129 GLY B C 1
ATOM 2188 O O . GLY B 1 129 ? 4.723 -1.604 -18.703 1 30.97 129 GLY B O 1
ATOM 2189 N N . LEU B 1 130 ? 5.844 -1.115 -16.984 1 31.25 130 LEU B N 1
ATOM 2190 C CA . LEU B 1 130 ? 5.828 0.343 -16.984 1 31.25 130 LEU B CA 1
ATOM 2191 C C . LEU B 1 130 ? 5.879 0.892 -18.406 1 31.25 130 LEU B C 1
ATOM 2193 O O . LEU B 1 130 ? 6.75 0.512 -19.188 1 31.25 130 LEU B O 1
ATOM 2197 N N . GLY B 1 131 ? 4.762 1.154 -19.016 1 29.64 131 GLY B N 1
ATOM 2198 C CA . GLY B 1 131 ? 4.824 1.897 -20.266 1 29.64 131 GLY B CA 1
ATOM 2199 C C . GLY B 1 131 ? 6 2.852 -20.344 1 29.64 131 GLY B C 1
ATOM 2200 O O . GLY B 1 131 ? 6.598 3.184 -19.312 1 29.64 131 GLY B O 1
ATOM 2201 N N . LYS B 1 132 ? 6.512 3.299 -21.688 1 28.02 132 LYS B N 1
ATOM 2202 C CA . LYS B 1 132 ? 7.617 4.199 -22 1 28.02 132 LYS B CA 1
ATOM 2203 C C . LYS B 1 132 ? 7.547 5.473 -21.156 1 28.02 132 LYS B C 1
ATOM 2205 O O . LYS B 1 132 ? 8.539 6.188 -21.016 1 28.02 132 LYS B O 1
ATOM 2210 N N . ASN B 1 133 ? 6.41 6.148 -21.156 1 28.48 133 ASN B N 1
ATOM 2211 C CA . ASN B 1 133 ? 6.438 7.484 -20.562 1 28.48 133 ASN B CA 1
ATOM 2212 C C . ASN B 1 133 ? 6.695 7.43 -19.062 1 28.48 133 ASN B C 1
ATOM 2214 O O . ASN B 1 133 ? 6 6.723 -18.328 1 28.48 133 ASN B O 1
ATOM 2218 N N . GLU B 1 134 ? 7.926 7.816 -18.641 1 31.27 134 GLU B N 1
ATOM 2219 C CA . GLU B 1 134 ? 8.617 8.008 -17.375 1 31.27 134 GLU B CA 1
ATOM 2220 C C . GLU B 1 134 ? 7.703 8.656 -16.328 1 31.27 134 GLU B C 1
ATOM 2222 O O . GLU B 1 134 ? 8.18 9.172 -15.32 1 31.27 134 GLU B O 1
ATOM 2227 N N . ASP B 1 135 ? 6.625 9.195 -16.875 1 27.72 135 ASP B N 1
ATOM 2228 C CA . ASP B 1 135 ? 5.871 9.953 -15.875 1 27.72 135 ASP B CA 1
ATOM 2229 C C . ASP B 1 135 ? 5.508 9.078 -14.68 1 27.72 135 ASP B C 1
ATOM 2231 O O . ASP B 1 135 ? 4.59 9.398 -13.922 1 27.72 135 ASP B O 1
ATOM 2235 N N . GLY B 1 136 ? 5.734 7.938 -14.883 1 28.89 136 GLY B N 1
ATOM 2236 C CA . GLY B 1 136 ? 5.445 7.074 -13.75 1 28.89 136 GLY B CA 1
ATOM 2237 C C . GLY B 1 136 ? 6.449 7.219 -12.617 1 28.89 136 GLY B C 1
ATOM 2238 O O . GLY B 1 136 ? 7.586 7.637 -12.844 1 28.89 136 GLY B O 1
ATOM 2239 N N . ILE B 1 137 ? 6.309 7.703 -11.406 1 28.64 137 ILE B N 1
ATOM 2240 C CA . ILE B 1 137 ? 7.305 7.996 -10.383 1 28.64 137 ILE B CA 1
ATOM 2241 C C . ILE B 1 137 ? 8.445 6.988 -10.461 1 28.64 137 ILE B C 1
ATOM 2243 O O . ILE B 1 137 ? 8.258 5.801 -10.18 1 28.64 137 ILE B O 1
ATOM 2247 N N . LYS B 1 138 ? 9.164 6.973 -11.695 1 30.36 138 LYS B N 1
ATOM 2248 C CA . LYS B 1 138 ? 10.5 6.395 -11.742 1 30.36 138 LYS B CA 1
ATOM 2249 C C . LYS B 1 13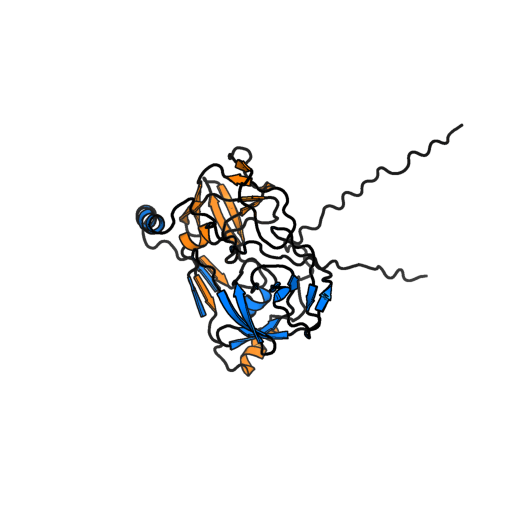8 ? 11.523 7.336 -11.109 1 30.36 138 LYS B C 1
ATOM 2251 O O . LYS B 1 138 ? 11.695 8.469 -11.57 1 30.36 138 LYS B O 1
ATOM 2256 N N . ILE B 1 139 ? 11.703 7.672 -9.805 1 26.7 139 ILE B N 1
ATOM 2257 C CA . ILE B 1 139 ? 12.602 8.758 -9.453 1 26.7 139 ILE B CA 1
ATOM 2258 C C . ILE B 1 139 ? 14.023 8.422 -9.898 1 26.7 139 ILE B C 1
ATOM 2260 O O . ILE B 1 139 ? 14.625 7.465 -9.398 1 26.7 139 ILE B O 1
ATOM 2264 N N . PRO B 1 140 ? 14.297 8.359 -11.148 1 26.33 140 PRO B N 1
ATOM 2265 C CA . PRO B 1 140 ? 15.695 8.227 -11.562 1 26.33 140 PRO B CA 1
ATOM 2266 C C . PRO B 1 140 ? 16.625 9.188 -10.828 1 26.33 140 PRO B C 1
ATOM 2268 O O . PRO B 1 140 ? 16.219 10.289 -10.461 1 26.33 140 PRO B O 1
ATOM 2271 N N . VAL B 1 141 ? 17.625 8.609 -10.172 1 26.48 141 VAL B N 1
ATOM 2272 C CA . VAL B 1 141 ? 18.75 9.312 -9.555 1 26.48 141 VAL B CA 1
ATOM 2273 C C . VAL B 1 141 ? 19.391 10.266 -10.57 1 26.48 141 VAL B C 1
ATOM 2275 O O . VAL B 1 141 ? 19.391 9.984 -11.773 1 26.48 141 VAL B O 1
ATOM 2278 N N . GLU B 1 142 ? 19.453 11.469 -10.094 1 23.55 142 GLU B N 1
ATOM 2279 C CA . GLU B 1 142 ? 20.219 12.578 -10.633 1 23.55 142 GLU B CA 1
ATOM 2280 C C . GLU B 1 142 ? 21.672 12.18 -10.883 1 23.55 142 GLU B C 1
ATOM 2282 O O . GLU B 1 142 ? 22.344 11.656 -9.984 1 23.55 142 GLU B O 1
ATOM 2287 N N . ALA B 1 143 ? 21.875 11.781 -12.07 1 23.11 143 ALA B N 1
ATOM 2288 C CA . ALA B 1 143 ? 23.25 11.594 -12.5 1 23.11 143 ALA B CA 1
ATOM 2289 C C . ALA B 1 143 ? 24.078 12.852 -12.266 1 23.11 143 ALA B C 1
ATOM 2291 O O . ALA B 1 143 ? 23.844 13.883 -12.898 1 23.11 143 ALA B O 1
ATOM 2292 N N . LYS B 1 144 ? 24.422 13.258 -10.969 1 25.59 144 LYS B N 1
ATOM 2293 C CA . LYS B 1 144 ? 25.438 14.297 -10.953 1 25.59 144 LYS B CA 1
ATOM 2294 C C . LYS B 1 144 ? 26.766 13.789 -11.539 1 25.59 144 LYS B C 1
ATOM 2296 O O . LYS B 1 144 ? 27.312 12.805 -11.047 1 25.59 144 LYS B O 1
ATOM 2301 N N . ILE B 1 145 ? 26.969 13.914 -12.898 1 22.47 145 ILE B N 1
ATOM 2302 C CA . ILE B 1 145 ? 28.25 13.805 -13.57 1 22.47 145 ILE B CA 1
ATOM 2303 C C . ILE B 1 145 ? 29.281 14.703 -12.875 1 22.47 145 ILE B C 1
ATOM 2305 O O . ILE B 1 145 ? 29.125 15.922 -12.844 1 22.47 145 ILE B O 1
ATOM 2309 N N . ASN B 1 146 ? 29.875 14.273 -11.828 1 23.42 146 ASN B N 1
ATOM 2310 C CA . ASN B 1 146 ? 31.047 14.922 -11.227 1 23.42 146 ASN B CA 1
ATOM 2311 C C . ASN B 1 146 ? 32.188 15.086 -12.242 1 23.42 146 ASN B C 1
ATOM 2313 O O . ASN B 1 146 ? 32.688 14.102 -12.758 1 23.42 146 ASN B O 1
ATOM 2317 N N . GLN B 1 147 ? 32.156 16.109 -13.109 1 22.88 147 GLN B N 1
ATOM 2318 C CA . GLN B 1 147 ? 33.219 16.562 -14.016 1 22.88 147 GLN B CA 1
ATOM 2319 C C . GLN B 1 147 ? 34.5 16.859 -13.258 1 22.88 147 GLN B C 1
ATOM 2321 O O . GLN B 1 147 ? 35.469 17.359 -13.836 1 22.88 147 GLN B O 1
ATOM 2326 N N . LYS B 1 148 ? 34.812 16.719 -12.047 1 24.39 148 LYS B N 1
ATOM 2327 C CA . LYS B 1 148 ? 36.031 17.391 -11.641 1 24.39 148 LYS B CA 1
ATOM 2328 C C . LYS B 1 148 ? 37.25 16.625 -12.117 1 24.39 148 LYS B C 1
ATOM 2330 O O . LYS B 1 148 ? 38.375 16.875 -11.648 1 24.39 148 LYS B O 1
ATOM 2335 N N . ARG B 1 149 ? 37.438 15.898 -13.281 1 24 149 ARG B N 1
ATOM 2336 C CA . ARG B 1 149 ? 38.719 15.164 -13.227 1 24 149 ARG B CA 1
ATOM 2337 C C . ARG B 1 149 ? 39.875 16.109 -13.086 1 24 149 ARG B C 1
ATOM 2339 O O . ARG B 1 149 ? 40.688 15.977 -12.156 1 24 149 ARG B O 1
ATOM 2346 N N . GLU B 1 150 ? 40.812 16.125 -14.094 1 26.55 150 GLU B N 1
ATOM 2347 C CA . GLU B 1 150 ? 42.25 15.859 -14.156 1 26.55 150 GLU B CA 1
ATOM 2348 C C . GLU B 1 150 ? 43.062 17.141 -14.047 1 26.55 150 GLU B C 1
ATOM 2350 O O . GLU B 1 150 ? 42.781 18.125 -14.75 1 26.55 150 GLU B O 1
ATOM 2355 N N . GLY B 1 151 ? 43.625 17.453 -12.891 1 23.77 151 GLY B N 1
ATOM 2356 C CA . GLY B 1 151 ? 44.75 18.281 -12.453 1 23.77 151 GLY B CA 1
ATOM 2357 C C . GLY B 1 151 ? 45.969 18.125 -13.32 1 23.77 151 GLY B C 1
ATOM 2358 O O . GLY B 1 151 ? 47.094 18.516 -12.914 1 23.77 151 GLY B O 1
ATOM 2359 N N . ILE B 1 152 ? 46.062 18.078 -14.703 1 25.02 152 ILE B N 1
ATOM 2360 C CA . ILE B 1 152 ? 47.344 17.875 -15.359 1 25.02 152 ILE B CA 1
ATOM 2361 C C . ILE B 1 152 ? 48.312 19 -14.969 1 25.02 152 ILE B C 1
ATOM 2363 O O . ILE B 1 152 ? 47.969 20.188 -15.07 1 25.02 152 ILE B O 1
ATOM 2367 N N . GLY B 1 153 ? 49.375 18.844 -14.031 1 24.56 153 GLY B N 1
ATOM 2368 C CA . GLY B 1 153 ? 50.625 19.359 -13.523 1 24.56 153 GLY B CA 1
ATOM 2369 C C . GLY B 1 153 ? 51.562 19.859 -14.609 1 24.56 153 GLY B C 1
ATOM 2370 O O . GLY B 1 153 ? 52.625 20.375 -14.328 1 24.56 153 GLY B O 1
ATOM 2371 N N . TYR B 1 154 ? 51.5 19.594 -15.945 1 23.41 154 TYR B N 1
ATOM 2372 C CA . TYR B 1 154 ? 52.812 19.609 -16.578 1 23.41 154 TYR B CA 1
ATOM 2373 C C . TYR B 1 154 ? 53.344 21.016 -16.656 1 23.41 154 TYR B C 1
ATOM 2375 O O . TYR B 1 154 ? 54.562 21.234 -16.469 1 23.41 154 TYR B O 1
ATOM 2383 N N . PRO B 1 155 ? 52.719 22.234 -17.078 1 26.83 155 PRO B N 1
ATOM 2384 C CA . PRO B 1 155 ? 53.594 22.906 -18.047 1 26.83 155 PRO B CA 1
ATOM 2385 C C . PRO B 1 155 ? 54.875 23.438 -17.422 1 26.83 155 PRO B C 1
ATOM 2387 O O . PRO B 1 155 ? 54.938 23.703 -16.219 1 26.83 155 PRO B O 1
ATOM 2390 N N . PHE B 1 156 ? 56.125 23.562 -18.234 1 23.81 156 PHE B N 1
ATOM 2391 C CA . PHE B 1 156 ? 57.438 24.219 -18.359 1 23.81 156 PHE B CA 1
ATOM 2392 C C . PHE B 1 156 ? 57.312 25.719 -18.188 1 23.81 156 PHE B C 1
ATOM 2394 O O . PHE B 1 156 ? 56.25 26.297 -18.469 1 23.81 156 PHE B O 1
#

Radius of gyration: 21.41 Å; Cα contacts (8 Å, |Δi|>4): 694; chains: 2; bounding box: 81×51×61 Å

pLDDT: mean 75.32, std 27.66, range [22.47, 98.62]

Organism: Homo sapiens (NCBI:txid9606)

InterPro domains:
  IPR000467 G-patch domain [PF01585] (112-154)
  IPR000467 G-patch domain [PS50174] (111-156)
  IPR000467 G-patch domain [SM00443] (109-155)
  IPR001969 Aspartic peptidase, active site [PS00141] (23-34)
  IPR001995 Peptidase A2A, retrovirus, catalytic [PS50175] (21-96)
  IPR018061 Retropepsins [PF00077] (7-104)
  IPR021109 Aspartic peptidase domain superfamily [G3DSA:2.40.70.10] (1-110)
  IPR021109 Aspartic peptidase domain superfamily [SSF50630] (6-143)
  IPR034170 Retropepsin-like catalytic domain [cd05482] (12-98)
  IPR051592 HERV-K(HML-2) Pro peptidase A2 [PTHR19422] (1-152)